Protein AF-0000000077102689 (afdb_homodimer)

Structure (mmCIF, N/CA/C/O backbone):
data_AF-0000000077102689-model_v1
#
loop_
_entity.id
_entity.type
_entity.pdbx_description
1 polymer 'Transcriptional repressor NrdR'
#
loop_
_atom_site.group_PDB
_atom_site.id
_atom_site.type_symbol
_atom_site.label_atom_id
_atom_site.label_alt_id
_atom_site.label_comp_id
_atom_site.label_asym_id
_atom_site.label_entity_id
_atom_site.label_seq_id
_atom_site.pdbx_PDB_ins_code
_atom_site.Cartn_x
_atom_site.Cartn_y
_atom_site.Cartn_z
_atom_site.occupancy
_atom_site.B_iso_or_equiv
_atom_site.auth_seq_id
_atom_site.auth_comp_id
_atom_site.auth_asym_id
_atom_site.auth_atom_id
_atom_site.pdbx_PDB_model_num
ATOM 1 N N . MET A 1 1 ? 10.945 -19.844 -0.112 1 67.25 1 MET A N 1
ATOM 2 C CA . MET A 1 1 ? 10.008 -20.734 0.565 1 67.25 1 MET A CA 1
ATOM 3 C C . MET A 1 1 ? 8.703 -20.016 0.878 1 67.25 1 MET A C 1
ATOM 5 O O . MET A 1 1 ? 8.703 -18.797 1.112 1 67.25 1 MET A O 1
ATOM 9 N N . PHE A 1 2 ? 7.664 -20.766 0.638 1 84.69 2 PHE A N 1
ATOM 10 C CA . PHE A 1 2 ? 6.316 -20.266 0.903 1 84.69 2 PHE A CA 1
ATOM 11 C C . PHE A 1 2 ? 6.129 -19.984 2.389 1 84.69 2 PHE A C 1
ATOM 13 O O . PHE A 1 2 ? 6.41 -20.844 3.232 1 84.69 2 PHE A O 1
ATOM 20 N N . ASP A 1 3 ? 5.914 -18.766 2.734 1 91.31 3 ASP A N 1
ATOM 21 C CA . ASP A 1 3 ? 5.617 -18.312 4.09 1 91.31 3 ASP A CA 1
ATOM 22 C C . ASP A 1 3 ? 4.18 -17.812 4.203 1 91.31 3 ASP A C 1
ATOM 24 O O . ASP A 1 3 ? 3.867 -16.688 3.791 1 91.31 3 ASP A O 1
ATOM 28 N N . ARG A 1 4 ? 3.414 -18.656 4.793 1 94 4 ARG A N 1
ATOM 29 C CA . ARG A 1 4 ? 1.979 -18.406 4.863 1 94 4 ARG A CA 1
ATOM 30 C C . ARG A 1 4 ? 1.694 -17.094 5.605 1 94 4 ARG A C 1
ATOM 32 O O . ARG A 1 4 ? 0.868 -16.297 5.168 1 94 4 ARG A O 1
ATOM 39 N N . ASN A 1 5 ? 2.311 -16.938 6.777 1 95.31 5 ASN A N 1
ATOM 40 C CA . ASN A 1 5 ? 2.068 -15.742 7.59 1 95.31 5 ASN A CA 1
ATOM 41 C C . ASN A 1 5 ? 2.525 -14.477 6.883 1 95.31 5 ASN A C 1
ATOM 43 O O . ASN A 1 5 ? 1.857 -13.445 6.957 1 95.31 5 ASN A O 1
ATOM 47 N N . LYS A 1 6 ? 3.637 -14.523 6.242 1 92.19 6 LYS A N 1
ATOM 48 C CA . LYS A 1 6 ? 4.121 -13.383 5.473 1 92.19 6 LYS A CA 1
ATOM 49 C C . LYS A 1 6 ? 3.123 -12.992 4.387 1 92.19 6 LYS A C 1
ATOM 51 O O . LYS A 1 6 ? 2.826 -11.805 4.207 1 92.19 6 LYS A O 1
ATOM 56 N N . LEU A 1 7 ? 2.658 -14.055 3.73 1 94.56 7 LEU A N 1
ATOM 57 C CA . LEU A 1 7 ? 1.686 -13.82 2.67 1 94.56 7 LEU A CA 1
ATOM 58 C C . LEU A 1 7 ? 0.403 -13.219 3.234 1 94.56 7 LEU A C 1
ATOM 60 O O . LEU A 1 7 ? -0.121 -12.242 2.693 1 94.56 7 LEU A O 1
ATOM 64 N N . ARG A 1 8 ? -0.065 -13.758 4.277 1 97 8 ARG A N 1
ATOM 65 C CA . ARG A 1 8 ? -1.289 -13.273 4.91 1 97 8 ARG A CA 1
ATOM 66 C C . ARG A 1 8 ? -1.138 -11.828 5.367 1 97 8 ARG A C 1
ATOM 68 O O . ARG A 1 8 ? -2.031 -11.008 5.148 1 97 8 ARG A O 1
ATOM 75 N N . ASN A 1 9 ? -0.05 -11.531 6.004 1 95.25 9 ASN A N 1
ATOM 76 C CA . ASN A 1 9 ? 0.187 -10.172 6.48 1 95.25 9 ASN A CA 1
ATOM 77 C C . ASN A 1 9 ? 0.217 -9.172 5.324 1 95.25 9 ASN A C 1
ATOM 79 O O . ASN A 1 9 ? -0.307 -8.062 5.445 1 95.25 9 ASN A O 1
ATOM 83 N N . GLY A 1 10 ? 0.865 -9.586 4.219 1 95.38 10 GLY A N 1
ATOM 84 C CA . GLY A 1 10 ? 0.866 -8.742 3.033 1 95.38 10 GLY A CA 1
ATOM 85 C C . GLY A 1 10 ? -0.525 -8.469 2.492 1 95.38 10 GLY A C 1
ATOM 86 O O . GLY A 1 10 ? -0.837 -7.34 2.105 1 95.38 10 GLY A O 1
ATOM 87 N N . LEU A 1 11 ? -1.312 -9.492 2.564 1 97.56 11 LEU A N 1
ATOM 88 C CA . LEU A 1 11 ? -2.689 -9.383 2.1 1 97.56 11 LEU A CA 1
ATOM 89 C C . LEU A 1 11 ? -3.5 -8.469 3.018 1 97.56 11 LEU A C 1
ATOM 91 O O . LEU A 1 11 ? -4.25 -7.613 2.545 1 97.56 11 LEU A O 1
ATOM 95 N N . VAL A 1 12 ? -3.34 -8.672 4.266 1 96.31 12 VAL A N 1
ATOM 96 C CA . VAL A 1 12 ? -4.066 -7.859 5.238 1 96.31 12 VAL A CA 1
ATOM 97 C C . VAL A 1 12 ? -3.719 -6.387 5.047 1 96.31 12 VAL A C 1
ATOM 99 O O . VAL A 1 12 ? -4.605 -5.531 5.031 1 96.31 12 VAL A O 1
ATOM 102 N N . ARG A 1 13 ? -2.49 -6.074 4.82 1 95 13 ARG A N 1
ATOM 103 C CA . ARG A 1 13 ? -2.059 -4.695 4.613 1 95 13 ARG A CA 1
ATOM 104 C C . ARG A 1 13 ? -2.652 -4.125 3.33 1 95 13 ARG A C 1
ATOM 106 O O . ARG A 1 13 ? -3.123 -2.984 3.311 1 95 13 ARG A O 1
ATOM 113 N N . ALA A 1 14 ? -2.611 -4.867 2.322 1 96 14 ALA A N 1
ATOM 114 C CA . ALA A 1 14 ? -3.107 -4.414 1.024 1 96 14 ALA A CA 1
ATOM 115 C C . ALA A 1 14 ? -4.613 -4.184 1.064 1 96 14 ALA A C 1
ATOM 117 O O . ALA A 1 14 ? -5.148 -3.398 0.278 1 96 14 ALA A O 1
ATOM 118 N N . CYS A 1 15 ? -5.293 -4.832 2.018 1 96.38 15 CYS A N 1
ATOM 119 C CA . CYS A 1 15 ? -6.75 -4.789 2.039 1 96.38 15 CYS A CA 1
ATOM 120 C C . CYS A 1 15 ? -7.254 -3.867 3.145 1 96.38 15 CYS A C 1
ATOM 122 O O . CYS A 1 15 ? -8.453 -3.816 3.42 1 96.38 15 CYS A O 1
ATOM 124 N N . GLU A 1 16 ? -6.32 -3.186 3.785 1 93.69 16 GLU A N 1
ATOM 125 C CA . GLU A 1 16 ? -6.695 -2.26 4.852 1 93.69 16 GLU A CA 1
ATOM 126 C C . GLU A 1 16 ? -7.734 -1.253 4.367 1 93.69 16 GLU A C 1
ATOM 128 O O . GLU A 1 16 ? -7.559 -0.625 3.32 1 93.69 16 GLU A O 1
ATOM 133 N N . LYS A 1 17 ? -8.867 -1.137 5.156 1 91.31 17 LYS A N 1
ATOM 134 C CA . LYS A 1 17 ? -9.953 -0.192 4.918 1 91.31 17 LYS A CA 1
ATOM 135 C C . LYS A 1 17 ? -10.672 -0.497 3.607 1 91.31 17 LYS A C 1
ATOM 137 O O . LYS A 1 17 ? -11.227 0.403 2.971 1 91.31 17 LYS A O 1
ATOM 142 N N . ARG A 1 18 ? -10.516 -1.748 3.111 1 95.06 18 ARG A N 1
ATOM 143 C CA . ARG A 1 18 ? -11.266 -2.229 1.954 1 95.06 18 ARG A CA 1
ATOM 144 C C . ARG A 1 18 ? -12.375 -3.189 2.381 1 95.06 18 ARG A C 1
ATOM 146 O O . ARG A 1 18 ? -12.391 -3.652 3.521 1 95.06 18 ARG A O 1
ATOM 153 N N . ASN A 1 19 ? -13.32 -3.344 1.452 1 93.69 19 ASN A N 1
ATOM 154 C CA . ASN A 1 19 ? -14.414 -4.266 1.729 1 93.69 19 ASN A CA 1
ATOM 155 C C . ASN A 1 19 ? -14.039 -5.703 1.39 1 93.69 19 ASN A C 1
ATOM 157 O O . ASN A 1 19 ? -14.664 -6.328 0.53 1 93.69 19 ASN A O 1
ATOM 161 N N . ILE A 1 20 ? -13.055 -6.199 2.012 1 96.69 20 ILE A N 1
ATOM 162 C CA . ILE A 1 20 ? -12.586 -7.574 1.872 1 96.69 20 ILE A CA 1
ATOM 163 C C . ILE A 1 20 ? -12.555 -8.25 3.242 1 96.69 20 ILE A C 1
ATOM 165 O O . ILE A 1 20 ? -11.898 -7.758 4.164 1 96.69 20 ILE A O 1
ATOM 169 N N . SER A 1 21 ? -13.242 -9.328 3.422 1 97.06 21 SER A N 1
ATOM 170 C CA . SER A 1 21 ? -13.375 -9.992 4.715 1 97.06 21 SER A CA 1
ATOM 171 C C . SER A 1 21 ? -12.141 -10.836 5.023 1 97.06 21 SER A C 1
ATOM 173 O O . SER A 1 21 ? -11.383 -11.195 4.121 1 97.06 21 SER A O 1
ATOM 175 N N . SER A 1 22 ? -12 -11.141 6.285 1 97.31 22 SER A N 1
ATOM 176 C CA . SER A 1 22 ? -10.93 -12.039 6.691 1 97.31 22 SER A CA 1
ATOM 177 C C . SER A 1 22 ? -11.07 -13.398 6.012 1 97.31 22 SER A C 1
ATOM 179 O O . SER A 1 22 ? -10.07 -14.031 5.664 1 97.31 22 SER A O 1
ATOM 181 N N . ARG A 1 23 ? -12.289 -13.766 5.863 1 97.88 23 ARG A N 1
ATOM 182 C CA . ARG A 1 23 ? -12.539 -15.039 5.199 1 97.88 23 ARG A CA 1
ATOM 183 C C . ARG A 1 23 ? -12.031 -15.023 3.764 1 97.88 23 ARG A C 1
ATOM 185 O O . ARG A 1 23 ? -11.398 -15.977 3.309 1 97.88 23 ARG A O 1
ATOM 192 N N . GLN A 1 24 ? -12.266 -13.977 3.041 1 98.12 24 GLN A N 1
ATOM 193 C CA . GLN A 1 24 ? -11.789 -13.844 1.669 1 98.12 24 GLN A CA 1
ATOM 194 C C . GLN A 1 24 ? -10.266 -13.859 1.614 1 98.12 24 GLN A C 1
ATOM 196 O O . GLN A 1 24 ? -9.68 -14.469 0.723 1 98.12 24 GLN A O 1
ATOM 201 N N . ILE A 1 25 ? -9.656 -13.211 2.59 1 98.44 25 ILE A N 1
ATOM 202 C CA . ILE A 1 25 ? -8.203 -13.195 2.672 1 98.44 25 ILE A CA 1
ATOM 203 C C . ILE A 1 25 ? -7.688 -14.617 2.875 1 98.44 25 ILE A C 1
ATOM 205 O O . ILE A 1 25 ? -6.762 -15.055 2.182 1 98.44 25 ILE A O 1
ATOM 209 N N . GLU A 1 26 ? -8.359 -15.305 3.773 1 98.25 26 GLU A N 1
ATOM 210 C CA . GLU A 1 26 ? -7.945 -16.672 4.055 1 98.25 26 GLU A CA 1
ATOM 211 C C . GLU A 1 26 ? -8.133 -17.562 2.828 1 98.25 26 GLU A C 1
ATOM 213 O O . GLU A 1 26 ? -7.324 -18.469 2.582 1 98.25 26 GLU A O 1
ATOM 218 N N . GLU A 1 27 ? -9.117 -17.344 2.152 1 98.06 27 GLU A N 1
ATOM 219 C CA . GLU A 1 27 ? -9.375 -18.109 0.936 1 98.06 27 GLU A CA 1
ATOM 220 C C . GLU A 1 27 ? -8.258 -17.906 -0.086 1 98.06 27 GLU A C 1
ATOM 222 O O . GLU A 1 27 ? -7.844 -18.859 -0.759 1 98.06 27 GLU A O 1
ATOM 227 N N . ILE A 1 28 ? -7.812 -16.688 -0.273 1 97.94 28 ILE A N 1
ATOM 228 C CA . ILE A 1 28 ? -6.707 -16.406 -1.181 1 97.94 28 ILE A CA 1
ATOM 229 C C . ILE A 1 28 ? -5.457 -17.156 -0.717 1 97.94 28 ILE A C 1
ATOM 231 O O . ILE A 1 28 ? -4.789 -17.812 -1.515 1 97.94 28 ILE A O 1
ATOM 235 N N . VAL A 1 29 ? -5.172 -17.078 0.575 1 97.56 29 VAL A N 1
ATOM 236 C CA . VAL A 1 29 ? -3.99 -17.719 1.145 1 97.56 29 VAL A CA 1
ATOM 237 C C . VAL A 1 29 ? -4.047 -19.234 0.896 1 97.56 29 VAL A C 1
ATOM 239 O O . VAL A 1 29 ? -3.061 -19.828 0.472 1 97.56 29 VAL A O 1
ATOM 242 N N . ASN A 1 30 ? -5.223 -19.797 1.122 1 96.94 30 ASN A N 1
ATOM 243 C CA . ASN A 1 30 ? -5.414 -21.234 0.912 1 96.94 30 ASN A CA 1
ATOM 244 C C . ASN A 1 30 ? -5.199 -21.609 -0.55 1 96.94 30 ASN A C 1
ATOM 246 O O . ASN A 1 30 ? -4.562 -22.625 -0.843 1 96.94 30 ASN A O 1
ATOM 250 N N . SER A 1 31 ? -5.75 -20.859 -1.386 1 95.56 31 SER A N 1
ATOM 251 C CA . SER A 1 31 ? -5.637 -21.125 -2.816 1 95.56 31 SER A CA 1
ATOM 252 C C . SER A 1 31 ? -4.18 -21.078 -3.27 1 95.56 31 SER A C 1
ATOM 254 O O . SER A 1 31 ? -3.725 -21.984 -3.988 1 95.56 31 SER A O 1
ATOM 256 N N . VAL A 1 32 ? -3.475 -20.078 -2.855 1 94.19 32 VAL A N 1
ATOM 257 C CA . VAL A 1 32 ? -2.072 -19.922 -3.232 1 94.19 32 VAL A CA 1
ATOM 258 C C . VAL A 1 32 ? -1.253 -21.078 -2.641 1 94.19 32 VAL A C 1
ATOM 260 O O . VAL A 1 32 ? -0.396 -21.641 -3.318 1 94.19 32 VAL A O 1
ATOM 263 N N . GLU A 1 33 ? -1.521 -21.359 -1.382 1 93.06 33 GLU A N 1
ATOM 264 C CA . GLU A 1 33 ? -0.821 -22.453 -0.727 1 93.06 33 GLU A CA 1
ATOM 265 C C . GLU A 1 33 ? -1.021 -23.766 -1.483 1 93.06 33 GLU A C 1
ATOM 267 O O . GLU A 1 33 ? -0.074 -24.531 -1.669 1 93.06 33 GLU A O 1
ATOM 272 N N . ARG A 1 34 ? -2.223 -24.062 -1.869 1 92 34 ARG A N 1
ATOM 273 C CA . ARG A 1 34 ? -2.527 -25.266 -2.631 1 92 34 ARG A CA 1
ATOM 274 C C . ARG A 1 34 ? -1.735 -25.312 -3.934 1 92 34 ARG A C 1
ATOM 276 O O . ARG A 1 34 ? -1.191 -26.344 -4.305 1 92 34 ARG A O 1
ATOM 283 N N . THR A 1 35 ? -1.701 -24.203 -4.621 1 89.5 35 THR A N 1
ATOM 284 C CA . THR A 1 35 ? -0.971 -24.109 -5.879 1 89.5 35 THR A CA 1
ATOM 285 C C . THR A 1 35 ? 0.515 -24.375 -5.668 1 89.5 35 THR A C 1
ATOM 287 O O . THR A 1 35 ? 1.128 -25.125 -6.426 1 89.5 35 THR A O 1
ATOM 290 N N . VAL A 1 36 ? 1.152 -23.844 -4.594 1 88.38 36 VAL A N 1
ATOM 291 C CA . VAL A 1 36 ? 2.572 -24 -4.285 1 88.38 36 VAL A CA 1
ATOM 292 C C . VAL A 1 36 ? 2.875 -25.438 -3.916 1 88.38 36 VAL A C 1
ATOM 294 O O . VAL A 1 36 ? 3.908 -25.984 -4.312 1 88.38 36 VAL A O 1
ATOM 297 N N . ARG A 1 37 ? 2.014 -26.031 -3.172 1 87.38 37 ARG A N 1
ATOM 298 C CA . ARG A 1 37 ? 2.209 -27.406 -2.725 1 87.38 37 ARG A CA 1
ATOM 299 C C . ARG A 1 37 ? 2.117 -28.375 -3.895 1 87.38 37 ARG A C 1
ATOM 301 O O . ARG A 1 37 ? 2.82 -29.391 -3.926 1 87.38 37 ARG A O 1
ATOM 308 N N . ASN A 1 38 ? 1.227 -28.062 -4.742 1 85.81 38 ASN A N 1
ATOM 309 C CA . ASN A 1 38 ? 1.062 -28.922 -5.906 1 85.81 38 ASN A CA 1
ATOM 310 C C . ASN A 1 38 ? 2.279 -28.875 -6.824 1 85.81 38 ASN A C 1
ATOM 312 O O . ASN A 1 38 ? 2.551 -29.812 -7.562 1 85.81 38 ASN A O 1
ATOM 316 N N . GLU A 1 39 ? 2.934 -27.719 -6.684 1 76.12 39 GLU A N 1
ATOM 317 C CA . GLU A 1 39 ? 4.164 -27.594 -7.457 1 76.12 39 GLU A CA 1
ATOM 318 C C . GLU A 1 39 ? 5.328 -28.297 -6.766 1 76.12 39 GLU A C 1
ATOM 320 O O . GLU A 1 39 ? 6.457 -28.266 -7.258 1 76.12 39 GLU A O 1
ATOM 325 N N . LEU A 1 40 ? 5.184 -29.172 -5.652 1 63.34 40 LEU A N 1
ATOM 326 C CA . LEU A 1 40 ? 6.035 -29.922 -4.727 1 63.34 40 LEU A CA 1
ATOM 327 C C . LEU A 1 40 ? 7.43 -30.109 -5.312 1 63.34 40 LEU A C 1
ATOM 329 O O . LEU A 1 40 ? 8.414 -30.125 -4.574 1 63.34 40 LEU A O 1
ATOM 333 N N . LYS A 1 41 ? 7.57 -30.375 -6.5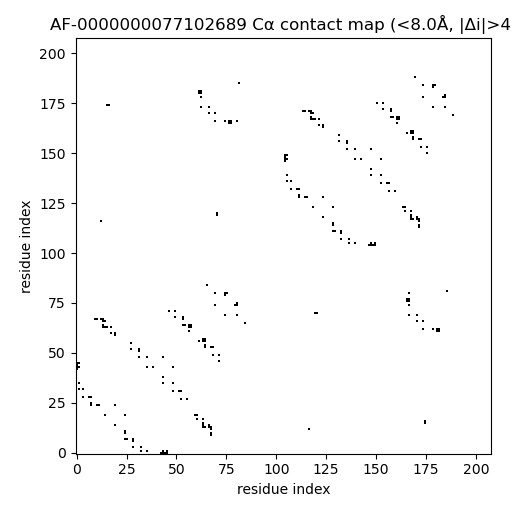98 1 65.44 41 LYS A N 1
ATOM 334 C CA . LYS A 1 41 ? 8.891 -30.844 -7.02 1 65.44 41 LYS A CA 1
ATOM 335 C C . LYS A 1 41 ? 9.852 -29.672 -7.211 1 65.44 41 LYS A C 1
ATOM 337 O O . LYS A 1 41 ? 11.062 -29.859 -7.281 1 65.44 41 LYS A O 1
ATOM 342 N N . GLN A 1 42 ? 9.367 -28.469 -7.121 1 71.06 42 GLN A N 1
ATOM 343 C CA . GLN A 1 42 ? 10.297 -27.359 -7.34 1 71.06 42 GLN A CA 1
ATOM 344 C C . GLN A 1 42 ? 9.922 -26.141 -6.504 1 71.06 42 GLN A C 1
ATOM 346 O O . GLN A 1 42 ? 8.75 -25.969 -6.152 1 71.06 42 GLN A O 1
ATOM 351 N N . GLU A 1 43 ? 10.906 -25.484 -5.895 1 82.62 43 GLU A N 1
ATOM 352 C CA . GLU A 1 43 ? 10.727 -24.234 -5.164 1 82.62 43 GLU A CA 1
ATOM 353 C C . GLU A 1 43 ? 10.016 -23.188 -6.023 1 82.62 43 GLU A C 1
ATOM 355 O O . GLU A 1 43 ? 10.398 -22.969 -7.176 1 82.62 43 GLU A O 1
ATOM 360 N N . VAL A 1 44 ? 8.875 -22.875 -5.609 1 86.81 44 VAL A N 1
ATOM 361 C CA . VAL A 1 44 ? 8.141 -21.828 -6.305 1 86.81 44 VAL A CA 1
ATOM 362 C C . VAL A 1 44 ? 8.75 -20.469 -5.973 1 86.81 44 VAL A C 1
ATOM 364 O O . VAL A 1 44 ? 8.852 -20.094 -4.801 1 86.81 44 VAL A O 1
ATOM 367 N N . PRO A 1 45 ? 9.211 -19.75 -7.027 1 87.31 45 PRO A N 1
ATOM 368 C CA . PRO A 1 45 ? 9.789 -18.422 -6.789 1 87.31 45 PRO A CA 1
ATOM 369 C C . PRO A 1 45 ? 8.789 -17.453 -6.156 1 87.31 45 PRO A C 1
ATOM 371 O O . PRO A 1 45 ? 7.59 -17.547 -6.406 1 87.31 45 PRO A O 1
ATOM 374 N N . THR A 1 46 ? 9.289 -16.5 -5.352 1 87.19 46 THR A N 1
ATOM 375 C CA . THR A 1 46 ? 8.477 -15.477 -4.684 1 87.19 46 THR A CA 1
ATOM 376 C C . THR A 1 46 ? 7.684 -1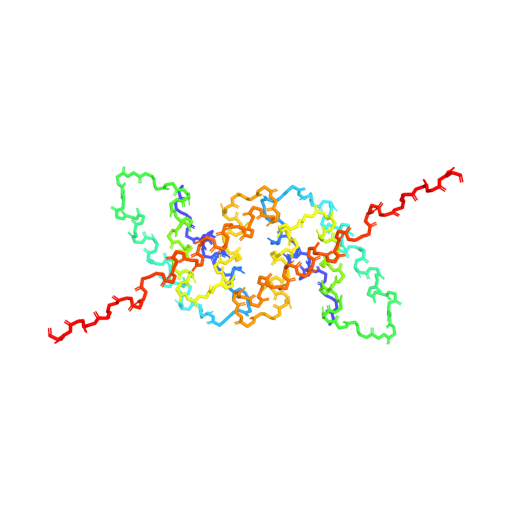4.664 -5.703 1 87.19 46 THR A C 1
ATOM 378 O O . THR A 1 46 ? 6.539 -14.289 -5.449 1 87.19 46 THR A O 1
ATOM 381 N N . GLU A 1 47 ? 8.32 -14.422 -6.836 1 87.62 47 GLU A N 1
ATOM 382 C CA . GLU A 1 47 ? 7.668 -13.648 -7.891 1 87.62 47 GLU A CA 1
ATOM 383 C C . GLU A 1 47 ? 6.391 -14.328 -8.367 1 87.62 47 GLU A C 1
ATOM 385 O O . GLU A 1 47 ? 5.395 -13.664 -8.656 1 87.62 47 GLU A O 1
ATOM 390 N N . VAL A 1 48 ? 6.461 -15.625 -8.484 1 87.94 48 VAL A N 1
ATOM 391 C CA . VAL A 1 48 ? 5.301 -16.375 -8.938 1 87.94 48 VAL A CA 1
ATOM 392 C C . VAL A 1 48 ? 4.191 -16.297 -7.891 1 87.94 48 VAL A C 1
ATOM 394 O O . VAL A 1 48 ? 3.021 -16.094 -8.234 1 87.94 48 VAL A O 1
ATOM 397 N N . ILE A 1 49 ? 4.57 -16.422 -6.625 1 91.31 49 ILE A N 1
ATOM 398 C CA . ILE A 1 49 ? 3.613 -16.328 -5.527 1 91.31 49 ILE A CA 1
ATOM 399 C C . ILE A 1 49 ? 2.945 -14.953 -5.551 1 91.31 49 ILE A C 1
ATOM 401 O O . ILE A 1 49 ? 1.72 -14.852 -5.453 1 91.31 49 ILE A O 1
ATOM 405 N N . GLY A 1 50 ? 3.789 -13.898 -5.668 1 92.31 50 GLY A N 1
ATOM 406 C CA . GLY A 1 50 ? 3.256 -12.547 -5.789 1 92.31 50 GLY A CA 1
ATOM 407 C C . GLY A 1 50 ? 2.248 -12.406 -6.914 1 92.31 50 GLY A C 1
ATOM 408 O O . GLY A 1 50 ? 1.198 -11.781 -6.738 1 92.31 50 GLY A O 1
ATOM 409 N N . ASN A 1 51 ? 2.559 -12.992 -8.039 1 91.44 51 ASN A N 1
ATOM 410 C CA . ASN A 1 51 ? 1.682 -12.898 -9.203 1 91.44 51 ASN A CA 1
ATOM 411 C C . ASN A 1 51 ? 0.339 -13.578 -8.945 1 91.44 51 ASN A C 1
ATOM 413 O O . ASN A 1 51 ? -0.706 -13.078 -9.367 1 91.44 51 ASN A O 1
ATOM 417 N N . LEU A 1 52 ? 0.406 -14.711 -8.312 1 92.81 52 LEU A N 1
ATOM 418 C CA . LEU A 1 52 ? -0.823 -15.43 -7.992 1 92.81 52 LEU A CA 1
ATOM 419 C C . LEU A 1 52 ? -1.73 -14.578 -7.109 1 92.81 52 LEU A C 1
ATOM 421 O O . LEU A 1 52 ? -2.938 -14.492 -7.348 1 92.81 52 LEU A O 1
ATOM 425 N N . ILE A 1 53 ? -1.124 -13.961 -6.137 1 95.31 53 ILE A N 1
ATOM 426 C CA . ILE A 1 53 ? -1.87 -13.117 -5.203 1 95.31 53 ILE A CA 1
ATOM 427 C C . ILE A 1 53 ? -2.467 -11.922 -5.945 1 95.31 53 ILE A C 1
ATOM 429 O O . ILE A 1 53 ? -3.633 -11.578 -5.742 1 95.31 53 ILE A O 1
ATOM 433 N N . MET A 1 54 ? -1.627 -11.344 -6.734 1 93.69 54 MET A N 1
ATOM 434 C CA . MET A 1 54 ? -2.082 -10.18 -7.484 1 93.69 54 MET A CA 1
ATOM 435 C C . MET A 1 54 ? -3.277 -10.523 -8.367 1 93.69 54 MET A C 1
ATOM 437 O O . MET A 1 54 ? -4.227 -9.742 -8.469 1 93.69 54 MET A O 1
ATOM 441 N N . GLU A 1 55 ? -3.289 -11.633 -8.945 1 92.19 55 GLU A N 1
ATOM 442 C CA . GLU A 1 55 ? -4.402 -12.078 -9.781 1 92.19 55 GLU A CA 1
ATOM 443 C C . GLU A 1 55 ? -5.684 -12.219 -8.961 1 92.19 55 GLU A C 1
ATOM 445 O O . GLU A 1 55 ? -6.762 -11.836 -9.422 1 92.19 55 GLU A O 1
ATOM 450 N N . GLU A 1 56 ? -5.531 -12.789 -7.82 1 95.19 56 GLU A N 1
ATOM 451 C CA . GLU A 1 56 ? -6.688 -12.945 -6.941 1 95.19 56 GLU A CA 1
ATOM 452 C C . GLU A 1 56 ? -7.219 -11.586 -6.492 1 95.19 56 GLU A C 1
ATOM 454 O O . GLU A 1 56 ? -8.43 -11.359 -6.484 1 95.19 56 GLU A O 1
ATOM 459 N N . LEU A 1 57 ? -6.352 -10.664 -6.145 1 95.5 57 LEU A N 1
ATOM 460 C CA . LEU A 1 57 ? -6.746 -9.344 -5.668 1 95.5 57 LEU A CA 1
ATOM 461 C C . LEU A 1 57 ? -7.379 -8.531 -6.793 1 95.5 57 LEU A C 1
ATOM 463 O O . LEU A 1 57 ? -8.289 -7.73 -6.551 1 95.5 57 LEU A O 1
ATOM 467 N N . ARG A 1 58 ? -6.828 -8.695 -7.961 1 91.75 58 ARG A N 1
ATOM 468 C CA . ARG A 1 58 ? -7.359 -7.965 -9.109 1 91.75 58 ARG A CA 1
ATOM 469 C C . ARG A 1 58 ? -8.859 -8.203 -9.258 1 91.75 58 ARG A C 1
ATOM 471 O O . ARG A 1 58 ? -9.609 -7.273 -9.578 1 91.75 58 ARG A O 1
ATOM 478 N N . LYS A 1 59 ? -9.289 -9.414 -9.023 1 91.5 59 LYS A N 1
ATOM 479 C CA . LYS A 1 59 ? -10.688 -9.805 -9.141 1 91.5 59 LYS A CA 1
ATOM 480 C C . LYS A 1 59 ? -11.516 -9.258 -7.977 1 91.5 59 LYS A C 1
ATOM 482 O O . LYS A 1 59 ? -12.703 -8.984 -8.133 1 91.5 59 LYS A O 1
ATOM 487 N N . LEU A 1 60 ? -10.906 -9.062 -6.887 1 94.12 60 LEU A N 1
ATOM 488 C CA . LEU A 1 60 ? -11.633 -8.727 -5.668 1 94.12 60 LEU A CA 1
ATOM 489 C C . LEU A 1 60 ? -11.688 -7.219 -5.469 1 94.12 60 LEU A C 1
ATOM 491 O O . LEU A 1 60 ? -12.727 -6.672 -5.09 1 94.12 60 LEU A O 1
ATOM 495 N N . ASP A 1 61 ? -10.57 -6.59 -5.676 1 94.38 61 ASP A N 1
ATOM 496 C CA . ASP A 1 61 ? -10.453 -5.168 -5.359 1 94.38 61 ASP A CA 1
ATOM 497 C C . ASP A 1 61 ? -9.242 -4.555 -6.059 1 94.38 61 ASP A C 1
ATOM 499 O O . ASP A 1 61 ? -8.094 -4.879 -5.723 1 94.38 61 ASP A O 1
ATOM 503 N N . GLN A 1 62 ? -9.484 -3.584 -6.875 1 91.81 62 GLN A N 1
ATOM 504 C CA . GLN A 1 62 ? -8.422 -3.014 -7.695 1 91.81 62 GLN A CA 1
ATOM 505 C C . GLN A 1 62 ? -7.465 -2.176 -6.852 1 91.81 62 GLN A C 1
ATOM 507 O O . GLN A 1 62 ? -6.266 -2.121 -7.129 1 91.81 62 GLN A O 1
ATOM 512 N N . VAL A 1 63 ? -7.953 -1.516 -5.848 1 93 63 VAL A N 1
ATOM 513 C CA . VAL A 1 63 ? -7.094 -0.702 -4.992 1 93 63 VAL A CA 1
ATOM 514 C C . VAL A 1 63 ? -6.184 -1.605 -4.164 1 93 63 VAL A C 1
ATOM 516 O O . VAL A 1 63 ? -4.98 -1.354 -4.059 1 93 63 VAL A O 1
ATOM 519 N N . ALA A 1 64 ? -6.785 -2.676 -3.635 1 95.44 64 ALA A N 1
ATOM 520 C CA . ALA A 1 64 ? -5.969 -3.645 -2.906 1 95.44 64 ALA A CA 1
ATOM 521 C C . ALA A 1 64 ? -4.902 -4.258 -3.812 1 95.44 64 ALA A C 1
ATOM 523 O O . ALA A 1 64 ? -3.775 -4.5 -3.379 1 95.44 64 ALA A O 1
ATOM 524 N N . TYR A 1 65 ? -5.289 -4.527 -5.059 1 94.44 65 TYR A N 1
ATOM 525 C CA . TYR A 1 65 ? -4.332 -5.016 -6.047 1 94.44 65 TYR A CA 1
ATOM 526 C C . TYR A 1 65 ? -3.158 -4.055 -6.188 1 94.44 65 TYR A C 1
ATOM 528 O O . TYR A 1 65 ? -1.998 -4.473 -6.152 1 94.44 65 TYR A O 1
ATOM 536 N N . VAL A 1 66 ? -3.418 -2.801 -6.336 1 93.19 66 VAL A N 1
ATOM 537 C CA . VAL A 1 66 ? -2.385 -1.792 -6.539 1 93.19 66 VAL A CA 1
ATOM 538 C C . VAL A 1 66 ? -1.467 -1.739 -5.32 1 93.19 66 VAL A C 1
ATOM 540 O O . VAL A 1 66 ? -0.243 -1.678 -5.457 1 93.19 66 VAL A O 1
ATOM 543 N N . ARG A 1 67 ? -2.053 -1.751 -4.078 1 93.38 67 ARG A N 1
ATOM 544 C CA . ARG A 1 67 ? -1.274 -1.676 -2.848 1 93.38 67 ARG A CA 1
ATOM 545 C C . ARG A 1 67 ? -0.324 -2.861 -2.727 1 93.38 67 ARG A C 1
ATOM 547 O O . ARG A 1 67 ? 0.824 -2.703 -2.305 1 93.38 67 ARG A O 1
ATOM 554 N N . PHE A 1 68 ? -0.842 -4.047 -3.121 1 95.62 68 PHE A N 1
ATOM 555 C CA . PHE A 1 68 ? 0.002 -5.234 -3.08 1 95.62 68 PHE A CA 1
ATOM 556 C C . PHE A 1 68 ? 1.081 -5.172 -4.152 1 95.62 68 PHE A C 1
ATOM 558 O O . PHE A 1 68 ? 2.258 -5.41 -3.875 1 95.62 68 PHE A O 1
ATOM 565 N N . ALA A 1 69 ? 0.763 -4.809 -5.312 1 93.25 69 ALA A N 1
ATOM 566 C CA . ALA A 1 69 ? 1.674 -4.766 -6.453 1 93.25 69 ALA A CA 1
ATOM 567 C C . ALA A 1 69 ? 2.801 -3.764 -6.215 1 93.25 69 ALA A C 1
ATOM 569 O O . ALA A 1 69 ? 3.945 -4.004 -6.609 1 93.25 69 ALA A O 1
ATOM 570 N N . SER A 1 70 ? 2.438 -2.686 -5.559 1 92.19 70 SER A N 1
ATOM 571 C CA . SER A 1 70 ? 3.404 -1.61 -5.363 1 92.19 70 SER A CA 1
ATOM 572 C C . SER A 1 70 ? 4.52 -2.035 -4.418 1 92.19 70 SER A C 1
ATOM 574 O O . SER A 1 70 ? 5.57 -1.395 -4.359 1 92.19 70 SER A O 1
ATOM 576 N N . VAL A 1 71 ? 4.301 -3.117 -3.631 1 91.25 71 VAL A N 1
ATOM 577 C CA . VAL A 1 71 ? 5.312 -3.656 -2.73 1 91.25 71 VAL A CA 1
ATOM 578 C C . VAL A 1 71 ? 6.113 -4.746 -3.441 1 91.25 71 VAL A C 1
ATOM 580 O O . VAL A 1 71 ? 7.328 -4.855 -3.252 1 91.25 71 VAL A O 1
ATOM 583 N N . TYR A 1 72 ? 5.422 -5.52 -4.297 1 86.81 72 TYR A N 1
ATOM 584 C CA . TYR A 1 72 ? 6.035 -6.727 -4.848 1 86.81 72 TYR A CA 1
ATOM 585 C C . TYR A 1 72 ? 6.711 -6.434 -6.18 1 86.81 72 TYR A C 1
ATOM 587 O O . TYR A 1 72 ? 7.676 -7.105 -6.555 1 86.81 72 TYR A O 1
ATOM 595 N N . ARG A 1 73 ? 6.207 -5.5 -6.824 1 86.81 73 ARG A N 1
ATOM 596 C CA . ARG A 1 73 ? 6.812 -5.117 -8.094 1 86.81 73 ARG A CA 1
ATOM 597 C C . ARG A 1 73 ? 7.824 -3.99 -7.906 1 86.81 73 ARG A C 1
ATOM 599 O O . ARG A 1 73 ? 7.633 -3.115 -7.059 1 86.81 73 ARG A O 1
ATOM 606 N N . GLU A 1 74 ? 8.828 -4.121 -8.57 1 82.81 74 GLU A N 1
ATOM 607 C CA . GLU A 1 74 ? 9.836 -3.064 -8.516 1 82.81 74 GLU A CA 1
ATOM 608 C C . GLU A 1 74 ? 9.555 -1.977 -9.547 1 82.81 74 GLU A C 1
ATOM 610 O O . GLU A 1 74 ? 9.477 -2.258 -10.75 1 82.81 74 GLU A O 1
ATOM 615 N N . PHE A 1 75 ? 9.195 -0.819 -8.984 1 83.62 75 PHE A N 1
ATOM 616 C CA . PHE A 1 75 ? 9.023 0.329 -9.867 1 83.62 75 PHE A CA 1
ATOM 617 C C . PHE A 1 75 ? 10.133 1.349 -9.656 1 83.62 75 PHE A C 1
ATOM 619 O O . PHE A 1 75 ? 10.539 1.607 -8.523 1 83.62 75 PHE A O 1
ATOM 626 N N . LYS A 1 76 ? 10.672 1.817 -10.781 1 80.5 76 LYS A N 1
ATOM 627 C CA . LYS A 1 76 ? 11.742 2.807 -10.719 1 80.5 76 LYS A CA 1
ATOM 628 C C . LYS A 1 76 ? 11.219 4.164 -10.266 1 80.5 76 LYS A C 1
ATOM 630 O O . LYS A 1 76 ? 11.867 4.859 -9.484 1 80.5 76 LYS A O 1
ATOM 635 N N . ASP A 1 77 ? 10.109 4.586 -10.883 1 84.12 77 ASP A N 1
ATOM 636 C CA . ASP A 1 77 ? 9.484 5.867 -10.57 1 84.12 77 ASP A CA 1
ATOM 637 C C . ASP A 1 77 ? 7.969 5.793 -10.742 1 84.12 77 ASP A C 1
ATOM 639 O O . ASP A 1 77 ? 7.434 4.758 -11.133 1 84.12 77 ASP A O 1
ATOM 643 N N . LEU A 1 78 ? 7.344 6.836 -10.312 1 86.81 78 LEU A N 1
ATOM 644 C CA . LEU A 1 78 ? 5.887 6.895 -10.344 1 86.81 78 LEU A CA 1
ATOM 645 C C . LEU A 1 78 ? 5.367 6.688 -11.758 1 86.81 78 LEU A C 1
ATOM 647 O O . LEU A 1 78 ? 4.324 6.059 -11.953 1 86.81 78 LEU A O 1
ATOM 651 N N . SER A 1 79 ? 6.074 7.242 -12.703 1 86.62 79 SER A N 1
ATOM 652 C CA . SER A 1 79 ? 5.633 7.121 -14.094 1 86.62 79 SER A CA 1
ATOM 653 C C . SER A 1 79 ? 5.617 5.664 -14.539 1 86.62 79 SER A C 1
ATOM 655 O O . SER A 1 79 ? 4.684 5.227 -15.211 1 86.62 79 SER A O 1
ATOM 657 N N . SER A 1 80 ? 6.664 5.016 -14.234 1 88.62 80 SER A N 1
ATOM 658 C CA . SER A 1 80 ? 6.723 3.596 -14.57 1 88.62 80 SER A CA 1
ATOM 659 C C . SER A 1 80 ? 5.637 2.811 -13.844 1 88.62 80 SER A C 1
ATOM 661 O O . SER A 1 80 ? 5.07 1.867 -14.398 1 88.62 80 SER A O 1
ATOM 663 N N . PHE A 1 81 ? 5.352 3.225 -12.664 1 89 81 PHE A N 1
ATOM 664 C CA . PHE A 1 81 ? 4.285 2.611 -11.883 1 89 81 PHE A CA 1
ATOM 665 C C . PHE A 1 81 ? 2.934 2.814 -12.562 1 89 81 PHE A C 1
ATOM 667 O O . PHE A 1 81 ? 2.174 1.86 -12.742 1 89 81 PHE A O 1
ATOM 674 N N . MET A 1 82 ? 2.707 3.98 -12.93 1 87.69 82 MET A N 1
ATOM 675 C CA . MET A 1 82 ? 1.429 4.316 -13.555 1 87.69 82 MET A CA 1
ATOM 676 C C . MET A 1 82 ? 1.265 3.588 -14.883 1 87.69 82 MET A C 1
ATOM 678 O O . MET A 1 82 ? 0.174 3.113 -15.203 1 87.69 82 MET A O 1
ATOM 682 N N . SER A 1 83 ? 2.258 3.553 -15.609 1 88.44 83 SER A N 1
ATOM 683 C CA . SER A 1 83 ? 2.225 2.859 -16.891 1 88.44 83 SER A CA 1
ATOM 684 C C . SER A 1 83 ? 1.913 1.378 -16.719 1 88.44 83 SER A C 1
ATOM 686 O O . SER A 1 83 ? 1.128 0.806 -17.469 1 88.44 83 SER A O 1
ATOM 688 N N . GLU A 1 84 ? 2.516 0.844 -15.711 1 84.12 84 GLU A N 1
ATOM 689 C CA . GLU A 1 84 ? 2.271 -0.564 -15.414 1 84.12 84 GLU A CA 1
ATOM 690 C C . GLU A 1 84 ? 0.817 -0.8 -15.016 1 84.12 84 GLU A C 1
ATOM 692 O O . GLU A 1 84 ? 0.205 -1.784 -15.438 1 84.12 84 GLU A O 1
ATOM 697 N N . LEU A 1 85 ? 0.348 0.07 -14.258 1 84.5 85 LEU A N 1
ATOM 698 C CA . LEU A 1 85 ? -1.043 -0.055 -13.836 1 84.5 85 LEU A CA 1
ATOM 699 C C . LEU A 1 85 ? -1.984 0.075 -15.031 1 84.5 85 LEU A C 1
ATOM 701 O O . LEU A 1 85 ? -2.988 -0.636 -15.117 1 84.5 85 LEU A O 1
ATOM 705 N N . GLU A 1 86 ? -1.668 1.009 -15.859 1 85.19 86 GLU A N 1
ATOM 706 C CA . GLU A 1 86 ? -2.48 1.2 -17.047 1 85.19 86 GLU A CA 1
ATOM 707 C C . GLU A 1 86 ? -2.502 -0.06 -17.922 1 85.19 86 GLU A C 1
ATOM 709 O O . GLU A 1 86 ? -3.555 -0.452 -18.422 1 85.19 86 GLU A O 1
ATOM 714 N N . THR A 1 87 ? -1.399 -0.61 -18.109 1 82.88 87 THR A N 1
ATOM 715 C CA . THR A 1 87 ? -1.27 -1.827 -18.906 1 82.88 87 THR A CA 1
ATOM 716 C C . THR A 1 87 ? -2.062 -2.969 -18.281 1 82.88 87 THR A C 1
ATOM 718 O O . THR A 1 87 ? -2.746 -3.719 -18.969 1 82.88 87 THR A O 1
ATOM 721 N N . LEU A 1 88 ? -2.004 -3.066 -17.047 1 74.62 88 LEU A N 1
ATOM 722 C CA . LEU A 1 88 ? -2.689 -4.117 -16.297 1 74.62 88 LEU A CA 1
ATOM 723 C C . LEU A 1 88 ? -4.203 -3.973 -16.422 1 74.62 88 LEU A C 1
ATOM 725 O O . LEU A 1 88 ? -4.918 -4.969 -16.562 1 74.62 88 LEU A O 1
ATOM 729 N N . MET A 1 89 ? -4.633 -2.74 -16.281 1 73.75 89 MET A N 1
ATOM 730 C CA . MET A 1 89 ? -6.062 -2.465 -16.391 1 73.75 89 MET A CA 1
ATOM 731 C C . MET A 1 89 ? -6.57 -2.773 -17.781 1 73.75 89 MET A C 1
ATOM 733 O O . MET A 1 89 ? -7.719 -3.178 -17.969 1 73.75 89 MET A O 1
ATOM 737 N N . LYS A 1 90 ? -5.793 -2.488 -18.719 1 76.31 90 LYS A N 1
ATOM 738 C CA . LYS A 1 90 ? -6.172 -2.736 -20.109 1 76.31 90 LYS A CA 1
ATOM 739 C C . LYS A 1 90 ? -6.238 -4.234 -20.406 1 76.31 90 LYS A C 1
ATOM 741 O O . LYS A 1 90 ? -7.137 -4.695 -21.109 1 76.31 90 LYS A O 1
ATOM 746 N N . ASN A 1 91 ? -5.266 -4.855 -19.969 1 68.12 91 ASN A N 1
ATOM 747 C CA . ASN A 1 91 ? -5.234 -6.293 -20.219 1 68.12 91 ASN A CA 1
ATOM 748 C C . ASN A 1 91 ? -6.32 -7.023 -19.438 1 68.12 91 ASN A C 1
ATOM 750 O O . ASN A 1 91 ? -6.758 -8.109 -19.828 1 68.12 91 ASN A O 1
ATOM 754 N N . GLY A 1 92 ? -6.688 -6.609 -18.266 1 57.75 92 GLY A N 1
ATOM 755 C CA . GLY A 1 92 ? -7.781 -7.254 -17.547 1 57.75 92 GLY A CA 1
ATOM 756 C C . GLY A 1 92 ? -9.133 -6.996 -18.188 1 57.75 92 GLY A C 1
ATOM 757 O O . GLY A 1 92 ? -10.094 -7.723 -17.922 1 57.75 92 GLY A O 1
ATOM 758 N N . LYS A 1 93 ? -9.516 -5.938 -18.719 1 54.81 93 LYS A N 1
ATOM 759 C CA . LYS A 1 93 ? -10.773 -5.656 -19.406 1 54.81 93 LYS A CA 1
ATOM 760 C C . LYS A 1 93 ? -10.977 -6.609 -20.594 1 54.81 93 LYS A C 1
ATOM 762 O O . LYS A 1 93 ? -12.109 -6.836 -21.016 1 54.81 93 LYS A O 1
ATOM 767 N N . THR A 1 94 ? -9.969 -7.148 -21.188 1 43.81 94 THR A N 1
ATOM 768 C CA . THR A 1 94 ? -10.258 -7.875 -22.422 1 43.81 94 THR A CA 1
ATOM 769 C C . THR A 1 94 ? -11.086 -9.125 -22.125 1 43.81 94 THR A C 1
ATOM 771 O O . THR A 1 94 ? -11.641 -9.734 -23.047 1 43.81 94 THR A O 1
ATOM 774 N N . GLU A 1 95 ? -10.945 -9.719 -20.984 1 43.78 95 GLU A N 1
ATOM 775 C CA . GLU A 1 95 ? -11.617 -11.016 -21.047 1 43.78 95 GLU A CA 1
ATOM 776 C C . GLU A 1 95 ? -13.133 -10.852 -20.922 1 43.78 95 GLU A C 1
ATOM 778 O O . GLU A 1 95 ? -13.867 -11.844 -20.969 1 43.78 95 GLU A O 1
ATOM 783 N N . GLY A 1 96 ? -13.773 -9.852 -20.516 1 38.88 96 GLY A N 1
ATOM 784 C CA . GLY A 1 96 ? -15.219 -9.969 -20.406 1 38.88 96 GLY A CA 1
ATOM 785 C C . GLY A 1 96 ? -15.914 -10.031 -21.75 1 38.88 96 GLY A C 1
ATOM 786 O O . GLY A 1 96 ? -16.844 -10.82 -21.953 1 38.88 96 GLY A O 1
ATOM 787 N N . THR A 1 97 ? -15.969 -8.961 -22.531 1 40.28 97 THR A N 1
ATOM 788 C CA . THR A 1 97 ? -17.156 -8.641 -23.312 1 40.28 97 THR A CA 1
ATOM 789 C C . THR A 1 97 ? -17.188 -9.445 -24.609 1 40.28 97 THR A C 1
ATOM 791 O O . THR A 1 97 ? -18.188 -9.43 -25.328 1 40.28 97 THR A O 1
ATOM 794 N N . ASP A 1 98 ? -16.031 -9.828 -25.188 1 40.94 98 ASP A N 1
ATOM 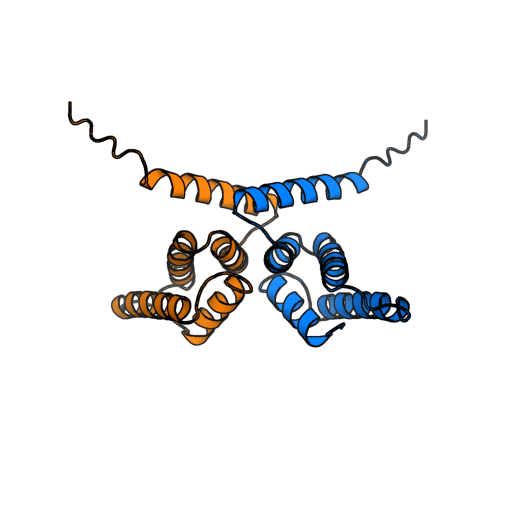795 C CA . ASP A 1 98 ? -16.312 -9.969 -26.609 1 40.94 98 ASP A CA 1
ATOM 796 C C . ASP A 1 98 ? -17.094 -11.25 -26.891 1 40.94 98 ASP A C 1
ATOM 798 O O . ASP A 1 98 ? -16.719 -12.031 -27.781 1 40.94 98 ASP A O 1
ATOM 802 N N . SER A 1 99 ? -17.484 -11.992 -25.828 1 37.19 99 SER A N 1
ATOM 803 C CA . SER A 1 99 ? -18.25 -13.117 -26.359 1 37.19 99 SER A CA 1
ATOM 804 C C . SER A 1 99 ? -19.531 -12.641 -27.031 1 37.19 99 SER A C 1
ATOM 806 O O . SER A 1 99 ? -20.516 -12.359 -26.359 1 37.19 99 SER A O 1
ATOM 808 N N . LYS A 1 100 ? -19.656 -11.633 -27.875 1 42 100 LYS A N 1
ATOM 809 C CA . LYS A 1 100 ? -20.812 -11.422 -28.734 1 42 100 LYS A CA 1
ATOM 810 C C . LYS A 1 100 ? -21.219 -12.711 -29.438 1 42 100 LYS A C 1
ATOM 812 O O . LYS A 1 100 ? -20.406 -13.344 -30.109 1 42 100 LYS A O 1
ATOM 817 N N . ASN A 1 101 ? -22.219 -13.445 -28.844 1 37.5 101 ASN A N 1
ATOM 818 C CA . ASN A 1 101 ? -23.031 -14.523 -29.391 1 37.5 101 ASN A CA 1
ATOM 819 C C . ASN A 1 101 ? -23.453 -14.25 -30.828 1 37.5 101 ASN A C 1
ATOM 821 O O . ASN A 1 101 ? -24.266 -13.359 -31.094 1 37.5 101 ASN A O 1
ATOM 825 N N . ASP A 1 102 ? -22.516 -14.227 -31.734 1 38.22 102 ASP A N 1
ATOM 826 C CA . ASP A 1 102 ? -22.891 -14.273 -33.125 1 38.22 102 ASP A CA 1
ATOM 827 C C . ASP A 1 102 ? -23.891 -15.391 -33.406 1 38.22 102 ASP A C 1
ATOM 829 O O . ASP A 1 102 ? -23.5 -16.547 -33.625 1 38.22 102 ASP A O 1
ATOM 833 N N . GLN A 1 103 ? -24.938 -15.547 -32.594 1 34.34 103 GLN A N 1
ATOM 834 C CA . GLN A 1 103 ? -26 -16.469 -32.969 1 34.34 103 GLN A CA 1
ATOM 835 C C . GLN A 1 103 ? -26.75 -15.961 -34.188 1 34.34 103 GLN A C 1
ATOM 837 O O . GLN A 1 103 ? -27.688 -16.609 -34.656 1 34.34 103 GLN A O 1
ATOM 842 N N . ASN A 1 104 ? -26.219 -15.094 -35.156 1 30.08 104 ASN A N 1
ATOM 843 C CA . ASN A 1 104 ? -27.094 -15.234 -36.312 1 30.08 104 ASN A CA 1
ATOM 844 C C . ASN A 1 104 ? -26.812 -16.516 -37.094 1 30.08 104 ASN A C 1
ATOM 846 O O . ASN A 1 104 ? -25.641 -16.875 -37.312 1 30.08 104 ASN A O 1
ATOM 850 N N . MET B 1 1 ? -7.477 11.578 17.891 1 67.5 1 MET B N 1
ATOM 851 C CA . MET B 1 1 ? -6.266 11.789 18.688 1 67.5 1 MET B CA 1
ATOM 852 C C . MET B 1 1 ? -5.035 11.266 17.953 1 67.5 1 MET B C 1
ATOM 854 O O . MET B 1 1 ? -5.129 10.297 17.188 1 67.5 1 MET B O 1
ATOM 858 N N . PHE B 1 2 ? -4.02 12.094 18.062 1 84.69 2 PHE B N 1
ATOM 859 C CA . PHE B 1 2 ? -2.732 11.75 17.469 1 84.69 2 PHE B CA 1
ATOM 860 C C . PHE B 1 2 ? -2.172 10.469 18.094 1 84.69 2 PHE B C 1
ATOM 862 O O . PHE B 1 2 ? -2.088 10.359 19.312 1 84.69 2 PHE B O 1
ATOM 869 N N . ASP B 1 3 ? -2.025 9.445 17.312 1 91.25 3 ASP B N 1
ATOM 870 C CA . ASP B 1 3 ? -1.424 8.172 17.703 1 91.25 3 ASP B CA 1
ATOM 871 C C . ASP B 1 3 ? -0.088 7.957 17 1 91.25 3 ASP B C 1
ATOM 873 O O . ASP B 1 3 ? -0.055 7.59 15.828 1 91.25 3 ASP B O 1
ATOM 877 N N . ARG B 1 4 ? 0.908 8.156 17.781 1 94 4 ARG B N 1
ATOM 878 C CA . ARG B 1 4 ? 2.26 8.125 17.234 1 94 4 ARG B CA 1
ATOM 879 C C . ARG B 1 4 ? 2.568 6.758 16.625 1 94 4 ARG B C 1
ATOM 881 O O . ARG B 1 4 ? 3.129 6.672 15.531 1 94 4 ARG B O 1
ATOM 888 N N . ASN B 1 5 ? 2.285 5.703 17.375 1 95.31 5 ASN B N 1
ATOM 889 C CA . ASN B 1 5 ? 2.586 4.352 16.906 1 95.31 5 ASN B CA 1
ATOM 890 C C . ASN B 1 5 ? 1.788 4.004 15.648 1 95.31 5 ASN B C 1
ATOM 892 O O . ASN B 1 5 ? 2.309 3.361 14.734 1 95.31 5 ASN B O 1
ATOM 896 N N . LYS B 1 6 ? 0.555 4.375 15.609 1 92.19 6 LYS B N 1
ATOM 897 C CA . LYS B 1 6 ? -0.267 4.148 14.422 1 92.19 6 LYS B CA 1
ATOM 898 C C . LYS B 1 6 ? 0.332 4.836 13.203 1 92.19 6 LYS B C 1
ATOM 900 O O . LYS B 1 6 ? 0.411 4.238 12.125 1 92.19 6 LYS B O 1
ATOM 905 N N . LEU B 1 7 ? 0.723 6.074 13.469 1 94.62 7 LEU B N 1
ATOM 906 C CA . LEU B 1 7 ? 1.328 6.84 12.391 1 94.62 7 LEU B CA 1
ATOM 907 C C . LEU B 1 7 ? 2.627 6.188 11.922 1 94.62 7 LEU B C 1
ATOM 909 O O . LEU B 1 7 ? 2.848 6.027 10.719 1 94.62 7 LEU B O 1
ATOM 913 N N . ARG B 1 8 ? 3.438 5.809 12.828 1 96.94 8 ARG B N 1
ATOM 914 C CA . ARG B 1 8 ? 4.715 5.18 12.508 1 96.94 8 ARG B CA 1
ATOM 915 C C . ARG B 1 8 ? 4.508 3.879 11.742 1 96.94 8 ARG B C 1
ATOM 917 O O . ARG B 1 8 ? 5.191 3.621 10.75 1 96.94 8 ARG B O 1
ATOM 924 N N . ASN B 1 9 ? 3.609 3.08 12.211 1 95.25 9 ASN B N 1
ATOM 925 C CA . ASN B 1 9 ? 3.338 1.812 11.547 1 95.25 9 ASN B CA 1
ATOM 926 C C . ASN B 1 9 ? 2.861 2.023 10.109 1 95.25 9 ASN B C 1
ATOM 928 O O . ASN B 1 9 ? 3.252 1.282 9.211 1 95.25 9 ASN B O 1
ATOM 932 N N . GLY B 1 10 ? 1.991 3.031 9.93 1 95.38 10 GLY B N 1
ATOM 933 C CA . GLY B 1 10 ? 1.557 3.371 8.578 1 95.38 10 GLY B CA 1
ATOM 934 C C . GLY B 1 10 ? 2.699 3.775 7.668 1 95.38 10 GLY B C 1
ATOM 935 O O . GLY B 1 10 ? 2.742 3.373 6.504 1 95.38 10 GLY B O 1
ATOM 936 N N . LEU B 1 11 ? 3.598 4.492 8.258 1 97.56 11 LEU B N 1
ATOM 937 C CA . LEU B 1 11 ? 4.77 4.941 7.512 1 97.56 11 LEU B CA 1
ATOM 938 C C . LEU B 1 11 ? 5.676 3.768 7.16 1 97.56 11 LEU B C 1
ATOM 940 O O . LEU B 1 11 ? 6.148 3.66 6.027 1 97.56 11 LEU B O 1
ATOM 944 N N . VAL B 1 12 ? 5.887 2.936 8.109 1 96.31 12 VAL B N 1
ATOM 945 C CA . VAL B 1 12 ? 6.738 1.771 7.887 1 96.31 12 VAL B CA 1
ATOM 946 C C . VAL B 1 12 ? 6.164 0.913 6.762 1 96.31 12 VAL B C 1
ATOM 948 O O . VAL B 1 12 ? 6.895 0.479 5.871 1 96.31 12 VAL B O 1
ATOM 951 N N . ARG B 1 13 ? 4.898 0.728 6.738 1 94.94 13 ARG B N 1
ATOM 952 C CA . ARG B 1 13 ? 4.25 -0.064 5.695 1 94.94 13 ARG B CA 1
ATOM 953 C C . ARG B 1 13 ? 4.395 0.602 4.332 1 94.94 13 ARG B C 1
ATOM 955 O O . ARG B 1 13 ? 4.688 -0.065 3.338 1 94.94 13 ARG B O 1
ATOM 962 N N . ALA B 1 14 ? 4.172 1.837 4.289 1 96 14 ALA B N 1
ATOM 963 C CA . ALA B 1 14 ? 4.23 2.576 3.029 1 96 14 ALA B CA 1
ATOM 964 C C . ALA B 1 14 ? 5.648 2.59 2.467 1 96 14 ALA B C 1
ATOM 966 O O . ALA B 1 14 ? 5.84 2.74 1.257 1 96 14 ALA B O 1
ATOM 967 N N . CYS B 1 15 ? 6.629 2.391 3.34 1 96.44 15 CYS B N 1
ATOM 968 C CA . CYS B 1 15 ? 8.016 2.537 2.92 1 96.44 15 CYS B CA 1
ATOM 969 C C . CYS B 1 15 ? 8.688 1.176 2.76 1 96.44 15 CYS B C 1
ATOM 971 O O . CYS B 1 15 ? 9.898 1.093 2.555 1 96.44 15 CYS B O 1
ATOM 973 N N . GLU B 1 16 ? 7.891 0.128 2.895 1 93.69 16 GLU B N 1
ATOM 974 C CA . GLU B 1 16 ? 8.422 -1.223 2.738 1 93.69 16 GLU B CA 1
ATOM 975 C C . GLU B 1 16 ? 9.148 -1.381 1.404 1 93.69 16 GLU B C 1
ATOM 977 O O . GLU B 1 16 ? 8.602 -1.034 0.353 1 93.69 16 GLU B O 1
ATOM 982 N N . LYS B 1 17 ? 10.43 -1.906 1.472 1 91.31 17 LYS B N 1
ATOM 983 C CA . LYS B 1 17 ? 11.273 -2.197 0.316 1 91.31 17 LYS B CA 1
ATOM 984 C C . LYS B 1 17 ? 11.633 -0.922 -0.443 1 91.31 17 LYS B C 1
ATOM 986 O O . LYS B 1 17 ? 11.844 -0.955 -1.656 1 91.31 17 LYS B O 1
ATOM 991 N N . ARG B 1 18 ? 11.508 0.236 0.249 1 95.12 18 ARG B N 1
ATOM 992 C CA . ARG B 1 18 ? 11.961 1.512 -0.294 1 95.12 18 ARG B CA 1
ATOM 993 C C . ARG B 1 18 ? 13.258 1.962 0.375 1 95.12 18 ARG B C 1
ATOM 995 O O . ARG B 1 18 ? 13.656 1.411 1.403 1 95.12 18 ARG B O 1
ATOM 1002 N N . ASN B 1 19 ? 13.938 2.879 -0.335 1 93.69 19 ASN B N 1
ATOM 1003 C CA . ASN B 1 19 ? 15.172 3.414 0.218 1 93.69 19 ASN B CA 1
ATOM 1004 C C . ASN B 1 19 ? 14.906 4.555 1.196 1 93.69 19 ASN B C 1
ATOM 1006 O O . ASN B 1 19 ? 15.344 5.684 0.972 1 93.69 19 ASN B O 1
ATOM 1010 N N . ILE B 1 20 ? 14.203 4.285 2.215 1 96.69 20 ILE B N 1
ATOM 1011 C CA . ILE B 1 20 ? 13.898 5.223 3.289 1 96.69 20 ILE B CA 1
ATOM 1012 C C . ILE B 1 20 ? 14.328 4.629 4.629 1 96.69 20 ILE B C 1
ATOM 1014 O O . ILE B 1 20 ? 13.891 3.535 5 1 96.69 20 ILE B O 1
ATOM 1018 N N . SER B 1 21 ? 15.18 5.297 5.344 1 97.06 21 SER B N 1
ATOM 1019 C CA . SER B 1 21 ? 15.742 4.777 6.586 1 97.06 21 SER B CA 1
ATOM 1020 C C . SER B 1 21 ? 14.766 4.93 7.746 1 97.06 21 SER B C 1
ATOM 1022 O O . SER B 1 21 ? 13.836 5.742 7.68 1 97.06 21 SER B O 1
ATOM 1024 N N . SER B 1 22 ? 15.016 4.156 8.766 1 97.31 22 SER B N 1
ATOM 1025 C CA . SER B 1 22 ? 14.219 4.301 9.977 1 97.31 22 SER B CA 1
ATOM 1026 C C . SER B 1 22 ? 14.344 5.707 10.555 1 97.31 22 SER B C 1
ATOM 1028 O O . SER B 1 22 ? 13.375 6.25 11.094 1 97.31 22 SER B O 1
ATOM 1030 N N . ARG B 1 23 ? 15.516 6.211 10.422 1 97.88 23 ARG B N 1
ATOM 1031 C CA . ARG B 1 23 ? 15.734 7.566 10.906 1 97.88 23 ARG B CA 1
ATOM 1032 C C . ARG B 1 23 ? 14.852 8.562 10.172 1 97.88 23 ARG B C 1
ATOM 1034 O O . ARG B 1 23 ? 14.25 9.445 10.789 1 97.88 23 ARG B O 1
ATOM 1041 N N . GLN B 1 24 ? 14.742 8.469 8.875 1 98.12 24 GLN B N 1
ATOM 1042 C CA . GLN B 1 24 ? 13.891 9.344 8.086 1 98.12 24 GLN B CA 1
ATOM 1043 C C . GLN B 1 24 ? 12.43 9.203 8.477 1 98.12 24 GLN B C 1
ATOM 1045 O O . GLN B 1 24 ? 11.703 10.195 8.562 1 98.12 24 GLN B O 1
ATOM 1050 N N . ILE B 1 25 ? 12.031 7.969 8.75 1 98.5 25 ILE B N 1
ATOM 1051 C CA . ILE B 1 25 ? 10.664 7.711 9.188 1 98.5 25 ILE B CA 1
ATOM 1052 C C . ILE B 1 25 ? 10.414 8.414 10.523 1 98.5 25 ILE B C 1
ATOM 1054 O O . ILE B 1 25 ? 9.398 9.102 10.688 1 98.5 25 ILE B O 1
ATOM 1058 N N . GLU B 1 26 ? 11.383 8.273 11.391 1 98.25 26 GLU B N 1
ATOM 1059 C CA . GLU B 1 26 ? 11.25 8.898 12.703 1 98.25 26 GLU B CA 1
ATOM 1060 C C . GLU B 1 26 ? 11.195 10.422 12.586 1 98.25 26 GLU B C 1
ATOM 1062 O O . GLU B 1 26 ? 10.477 11.086 13.336 1 98.25 26 GLU B O 1
ATOM 1067 N N . GLU B 1 27 ? 11.93 10.922 11.734 1 98.06 27 GLU B N 1
ATOM 1068 C CA . GLU B 1 27 ? 11.93 12.367 11.508 1 98.06 27 GLU B CA 1
ATOM 1069 C C . GLU B 1 27 ? 10.562 12.852 11.039 1 98.06 27 GLU B C 1
ATOM 1071 O O . GLU B 1 27 ? 10.102 13.914 11.461 1 98.06 27 GLU B O 1
ATOM 1076 N N . ILE B 1 28 ? 9.922 12.141 10.141 1 97.94 28 ILE B N 1
ATOM 1077 C CA . ILE B 1 28 ? 8.578 12.492 9.695 1 97.94 28 ILE B CA 1
ATOM 1078 C C . ILE B 1 28 ? 7.613 12.469 1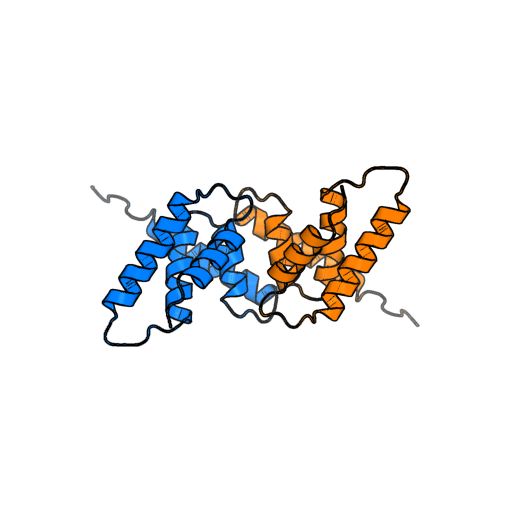0.875 1 97.94 28 ILE B C 1
ATOM 1080 O O . ILE B 1 28 ? 6.844 13.414 11.078 1 97.94 28 ILE B O 1
ATOM 1084 N N . VAL B 1 29 ? 7.695 11.414 11.68 1 97.56 29 VAL B N 1
ATOM 1085 C CA . VAL B 1 29 ? 6.812 11.258 12.836 1 97.56 29 VAL B CA 1
ATOM 1086 C C . VAL B 1 29 ? 6.996 12.43 13.797 1 97.56 29 VAL B C 1
ATOM 1088 O O . VAL B 1 29 ? 6.016 13.008 14.266 1 97.56 29 VAL B O 1
ATOM 1091 N N . ASN B 1 30 ? 8.242 12.773 14.039 1 96.94 30 ASN B N 1
ATOM 1092 C CA . ASN B 1 30 ? 8.555 13.891 14.93 1 96.94 30 ASN B CA 1
ATOM 1093 C C . ASN B 1 30 ? 7.996 15.203 14.398 1 96.94 30 ASN B C 1
ATOM 1095 O O . ASN B 1 30 ? 7.438 16 15.156 1 96.94 30 ASN B O 1
ATOM 1099 N N . SER B 1 31 ? 8.195 15.406 13.18 1 95.5 31 SER B N 1
ATOM 1100 C CA . SER B 1 31 ? 7.723 16.641 12.547 1 95.5 31 SER B CA 1
ATOM 1101 C C . SER B 1 31 ? 6.207 16.766 12.648 1 95.5 31 SER B C 1
ATOM 1103 O O . SER B 1 31 ? 5.691 17.828 13.008 1 95.5 31 SER B O 1
ATOM 1105 N N . VAL B 1 32 ? 5.52 15.711 12.336 1 94.19 32 VAL B N 1
ATOM 1106 C CA . VAL B 1 32 ? 4.062 15.719 12.383 1 94.19 32 VAL B CA 1
ATOM 1107 C C . VAL B 1 32 ? 3.594 15.906 13.828 1 94.19 32 VAL B C 1
ATOM 1109 O O . VAL B 1 32 ? 2.666 16.672 14.086 1 94.19 32 VAL B O 1
ATOM 1112 N N . GLU B 1 33 ? 4.238 15.188 14.727 1 93.06 33 GLU B N 1
ATOM 1113 C CA . GLU B 1 33 ? 3.895 15.32 16.141 1 93.06 33 GLU B CA 1
ATOM 1114 C C . GLU B 1 33 ? 4.047 16.766 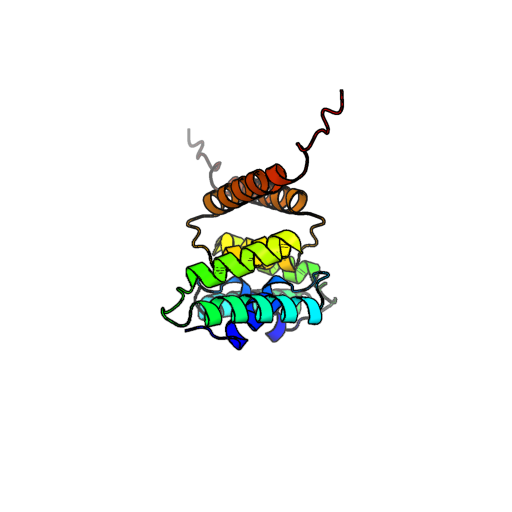16.609 1 93.06 33 GLU B C 1
ATOM 1116 O O . GLU B 1 33 ? 3.191 17.281 17.344 1 93.06 33 GLU B O 1
ATOM 1121 N N . ARG B 1 34 ? 5.109 17.391 16.266 1 91.94 34 ARG B N 1
ATOM 1122 C CA . ARG B 1 34 ? 5.348 18.781 16.625 1 91.94 34 ARG B CA 1
ATOM 1123 C C . ARG B 1 34 ? 4.238 19.688 16.094 1 91.94 34 ARG B C 1
ATOM 1125 O O . ARG B 1 34 ? 3.754 20.578 16.797 1 91.94 34 ARG B O 1
ATOM 1132 N N . THR B 1 35 ? 3.879 19.484 14.852 1 89.44 35 THR B N 1
ATOM 1133 C CA . THR B 1 35 ? 2.826 20.266 14.227 1 89.44 35 THR B CA 1
ATOM 1134 C C . THR B 1 35 ? 1.503 20.094 14.969 1 89.44 35 THR B C 1
ATOM 1136 O O . THR B 1 35 ? 0.807 21.078 15.242 1 89.44 35 THR B O 1
ATOM 1139 N N . VAL B 1 36 ? 1.117 18.859 15.391 1 88.31 36 VAL B N 1
ATOM 1140 C CA . VAL B 1 36 ? -0.132 18.531 16.078 1 88.31 36 VAL B CA 1
ATOM 1141 C C . VAL B 1 36 ? -0.132 19.156 17.469 1 88.31 36 VAL B C 1
ATOM 1143 O O . VAL B 1 36 ? -1.156 19.672 17.922 1 88.31 36 VAL B O 1
ATOM 1146 N N . ARG B 1 37 ? 0.97 19.109 18.125 1 87.31 37 ARG B N 1
ATOM 1147 C CA . ARG B 1 37 ? 1.082 19.641 19.469 1 87.31 37 ARG B CA 1
ATOM 1148 C C . ARG B 1 37 ? 0.974 21.156 19.484 1 87.31 37 ARG B C 1
ATOM 1150 O O . ARG B 1 37 ? 0.422 21.75 20.406 1 87.31 37 ARG B O 1
ATOM 1157 N N . ASN B 1 38 ? 1.546 21.703 18.484 1 85.5 38 ASN B N 1
ATOM 1158 C CA . ASN B 1 38 ? 1.492 23.156 18.391 1 85.5 38 ASN B CA 1
ATOM 1159 C C . ASN B 1 38 ? 0.071 23.656 18.125 1 85.5 38 ASN B C 1
ATOM 1161 O O . ASN B 1 38 ? -0.271 24.781 18.469 1 85.5 38 ASN B O 1
ATOM 1165 N N . GLU B 1 39 ? -0.656 22.719 17.531 1 75.62 39 GLU B N 1
ATOM 1166 C CA . GLU B 1 39 ? -2.059 23.047 17.297 1 75.62 39 GLU B CA 1
ATOM 1167 C C . GLU B 1 39 ? -2.889 22.828 18.562 1 75.62 39 GLU B C 1
ATOM 1169 O O . GLU B 1 39 ? -4.109 23.016 18.547 1 75.62 39 GLU B O 1
ATOM 1174 N N . LEU B 1 40 ? -2.334 22.625 19.859 1 63.25 40 LEU B N 1
ATOM 1175 C CA . LEU B 1 40 ? -2.795 22.297 21.203 1 63.25 40 LEU B CA 1
ATOM 1176 C C . LEU B 1 40 ? -4.266 22.672 21.375 1 63.25 40 LEU B C 1
ATOM 1178 O O . LEU B 1 40 ? -5.004 21.969 22.078 1 63.25 40 LEU B O 1
ATOM 1182 N N . LYS B 1 41 ? -4.727 23.781 20.859 1 65.38 41 LYS B N 1
ATOM 1183 C CA . LYS B 1 41 ? -6.043 24.219 21.312 1 65.38 41 LYS B CA 1
ATOM 1184 C C . LYS B 1 41 ? -7.156 23.484 20.562 1 65.38 41 LYS B C 1
ATOM 1186 O O . LYS B 1 41 ? -8.312 23.516 20.984 1 65.38 41 LYS B O 1
ATOM 1191 N N . GLN B 1 42 ? -6.805 22.688 19.594 1 70.94 42 GLN B N 1
ATOM 1192 C CA . GLN B 1 42 ? -7.891 22.031 18.875 1 70.94 42 GLN B CA 1
ATOM 1193 C C . GLN B 1 42 ? -7.457 20.656 18.375 1 70.94 42 GLN B C 1
ATOM 1195 O O . GLN B 1 42 ? -6.27 20.422 18.125 1 70.94 42 GLN B O 1
ATOM 1200 N N . GLU B 1 43 ? -8.32 19.656 18.516 1 82.38 43 GLU B N 1
ATOM 1201 C CA . GLU B 1 43 ? -8.117 18.328 17.969 1 82.38 43 GLU B CA 1
ATOM 1202 C C . GLU B 1 43 ? -7.809 18.375 16.469 1 82.38 43 GLU B C 1
ATOM 1204 O O . GLU B 1 43 ? -8.508 19.062 15.711 1 82.38 43 GLU B O 1
ATOM 1209 N N . VAL B 1 44 ? -6.648 18 16.172 1 86.69 44 VAL B N 1
ATOM 1210 C CA . VAL B 1 44 ? -6.273 17.922 14.758 1 86.69 44 VAL B CA 1
ATOM 1211 C C . VAL B 1 44 ? -6.934 16.719 14.109 1 86.69 44 VAL B C 1
ATOM 1213 O O . VAL B 1 44 ? -6.758 15.586 14.562 1 86.69 44 VAL B O 1
ATOM 1216 N N . PRO B 1 45 ? -7.75 16.984 13.062 1 87.31 45 PRO B N 1
ATOM 1217 C CA . PRO B 1 45 ? -8.406 15.867 12.375 1 87.31 45 PRO B CA 1
ATOM 1218 C C . PRO B 1 45 ? -7.406 14.891 11.75 1 87.31 45 PRO B C 1
ATOM 1220 O O . PRO B 1 45 ? -6.32 15.297 11.328 1 87.31 45 PRO B O 1
ATOM 1223 N N . THR B 1 46 ? -7.777 13.594 11.648 1 87.38 46 THR B N 1
ATOM 1224 C CA . THR B 1 46 ? -6.957 12.539 11.062 1 87.38 46 THR B CA 1
ATOM 1225 C C . THR B 1 46 ? -6.586 12.883 9.625 1 87.38 46 THR B C 1
ATOM 1227 O O . THR B 1 46 ? -5.473 12.594 9.18 1 87.38 46 THR B O 1
ATOM 1230 N N . GLU B 1 47 ? -7.531 13.5 8.945 1 87.62 47 GLU B N 1
ATOM 1231 C CA . GLU B 1 47 ? -7.305 13.867 7.551 1 87.62 47 GLU B CA 1
ATOM 1232 C C . GLU B 1 47 ? -6.133 14.836 7.418 1 87.62 47 GLU B C 1
ATOM 1234 O O . GLU B 1 47 ? -5.348 14.742 6.473 1 87.62 47 GLU B O 1
ATOM 1239 N N . VAL B 1 48 ? -6.07 15.758 8.336 1 88 48 VAL B N 1
ATOM 1240 C CA . VAL B 1 48 ? -4.988 16.734 8.312 1 88 48 VAL B CA 1
ATOM 1241 C C . VAL B 1 48 ? -3.654 16.047 8.57 1 88 48 VAL B C 1
ATOM 1243 O O . VAL B 1 48 ? -2.662 16.312 7.895 1 88 48 VAL B O 1
ATOM 1246 N N . ILE B 1 49 ? -3.645 15.117 9.539 1 91.31 49 ILE B N 1
ATOM 1247 C CA . ILE B 1 49 ? -2.445 14.352 9.859 1 91.31 49 ILE B CA 1
ATOM 1248 C C . ILE B 1 49 ? -1.992 13.57 8.625 1 91.31 49 ILE B C 1
ATOM 1250 O O . ILE B 1 49 ? -0.812 13.586 8.273 1 91.31 49 ILE B O 1
ATOM 1254 N N . GLY B 1 50 ? -2.961 12.867 8 1 92.31 50 GLY B N 1
ATOM 1255 C CA . GLY B 1 50 ? -2.662 12.148 6.773 1 92.31 50 GLY B CA 1
ATOM 1256 C C . GLY B 1 50 ? -2.029 13.031 5.707 1 92.31 50 GLY B C 1
ATOM 1257 O O . GLY B 1 50 ? -1.062 12.625 5.059 1 92.31 50 GLY B O 1
ATOM 1258 N N . ASN B 1 51 ? -2.562 14.227 5.559 1 91.5 51 ASN B N 1
ATOM 1259 C CA . ASN B 1 51 ? -2.059 15.148 4.551 1 91.5 51 ASN B CA 1
ATOM 1260 C C . ASN B 1 51 ? -0.622 15.57 4.84 1 91.5 51 ASN B C 1
ATOM 1262 O O . ASN B 1 51 ? 0.193 15.695 3.924 1 91.5 51 ASN B O 1
ATOM 1266 N N . LEU B 1 52 ? -0.37 15.82 6.078 1 92.88 52 LEU B N 1
ATOM 1267 C CA . LEU B 1 52 ? 0.982 16.203 6.469 1 92.88 52 LEU B CA 1
ATOM 1268 C C . LEU B 1 52 ? 1.98 15.102 6.117 1 92.88 52 LEU B C 1
ATOM 1270 O O . LEU B 1 52 ? 3.053 15.383 5.578 1 92.88 52 LEU B O 1
ATOM 1274 N N . ILE B 1 53 ? 1.594 13.891 6.398 1 95.38 53 ILE B N 1
ATOM 1275 C CA . ILE B 1 53 ? 2.453 12.75 6.125 1 95.38 53 ILE B CA 1
ATOM 1276 C C . ILE B 1 53 ? 2.662 12.609 4.621 1 95.38 53 ILE B C 1
ATOM 1278 O O . ILE B 1 53 ? 3.785 12.383 4.16 1 95.38 53 ILE B O 1
ATOM 1282 N N . MET B 1 54 ? 1.576 12.711 3.934 1 93.69 54 MET B N 1
ATOM 1283 C CA . MET B 1 54 ? 1.651 12.57 2.482 1 93.69 54 MET B CA 1
ATOM 1284 C C . MET B 1 54 ? 2.592 13.609 1.883 1 93.69 54 MET B C 1
ATOM 1286 O O . MET B 1 54 ? 3.365 13.305 0.975 1 93.69 54 MET B O 1
ATOM 1290 N N . GLU B 1 55 ? 2.578 14.773 2.365 1 92.25 55 GLU B N 1
ATOM 1291 C CA . GLU B 1 55 ? 3.465 15.828 1.884 1 92.25 55 GLU B CA 1
ATOM 1292 C C . GLU B 1 55 ? 4.926 15.469 2.129 1 92.25 55 GLU B C 1
ATOM 1294 O O . GLU B 1 55 ? 5.781 15.695 1.268 1 92.25 55 GLU B O 1
ATOM 1299 N N . GLU B 1 56 ? 5.172 14.969 3.285 1 95.19 56 GLU B N 1
ATOM 1300 C CA . GLU B 1 56 ? 6.535 14.562 3.609 1 95.19 56 GLU B CA 1
ATOM 1301 C C . GLU B 1 56 ? 6.992 13.406 2.717 1 95.19 56 GLU B C 1
ATOM 1303 O O . GLU B 1 56 ? 8.117 13.414 2.217 1 95.19 56 GLU B O 1
ATOM 1308 N N . LEU B 1 57 ? 6.141 12.43 2.482 1 95.5 57 LEU B N 1
ATOM 1309 C CA . LEU B 1 57 ? 6.48 11.266 1.671 1 95.5 57 LEU B CA 1
ATOM 1310 C C . LEU B 1 57 ? 6.668 11.656 0.209 1 95.5 57 LEU B C 1
ATOM 1312 O O . LEU B 1 57 ? 7.496 11.07 -0.493 1 95.5 57 LEU B O 1
ATOM 1316 N N . ARG B 1 58 ? 5.844 12.57 -0.223 1 91.75 58 ARG B N 1
ATOM 1317 C CA . ARG B 1 58 ? 5.938 13.016 -1.608 1 91.75 58 ARG B CA 1
ATOM 1318 C C . ARG B 1 58 ? 7.352 13.469 -1.94 1 91.75 58 ARG B C 1
ATOM 1320 O O . ARG B 1 58 ? 7.855 13.203 -3.033 1 91.75 58 ARG B O 1
ATOM 1327 N N . LYS B 1 59 ? 7.98 14.141 -1.01 1 91.5 59 LYS B N 1
ATOM 1328 C CA . LYS B 1 59 ? 9.336 14.664 -1.182 1 91.5 59 LYS B CA 1
ATOM 1329 C C . LYS B 1 59 ? 10.367 13.547 -1.109 1 91.5 59 LYS B C 1
ATOM 1331 O O . LYS B 1 59 ? 11.43 13.633 -1.736 1 91.5 59 LYS B O 1
ATOM 1336 N N . LEU B 1 60 ? 10.062 12.531 -0.427 1 94.12 60 LEU B N 1
ATOM 1337 C CA . LEU B 1 60 ? 11.047 11.5 -0.139 1 94.12 60 LEU B CA 1
ATOM 1338 C C . LEU B 1 60 ? 10.961 10.367 -1.158 1 94.12 60 LEU B C 1
ATOM 1340 O O . LEU B 1 60 ? 11.984 9.867 -1.624 1 94.12 60 LEU B O 1
ATOM 1344 N N . ASP B 1 61 ? 9.773 9.961 -1.442 1 94.44 61 ASP B N 1
ATOM 1345 C CA . ASP B 1 61 ? 9.562 8.789 -2.283 1 94.44 61 ASP B CA 1
ATOM 1346 C C . ASP B 1 61 ? 8.133 8.758 -2.826 1 94.44 61 ASP B C 1
ATOM 1348 O O . ASP B 1 61 ? 7.18 8.57 -2.068 1 94.44 61 ASP B O 1
ATOM 1352 N N . GLN B 1 62 ? 8.016 8.766 -4.117 1 91.81 62 GLN B N 1
ATOM 1353 C CA . GLN B 1 62 ? 6.703 8.875 -4.742 1 91.81 62 GLN B CA 1
ATOM 1354 C C . GLN B 1 62 ? 5.918 7.578 -4.602 1 91.81 62 GLN B C 1
ATOM 1356 O O . GLN B 1 62 ? 4.691 7.598 -4.477 1 91.81 62 GLN B O 1
ATOM 1361 N N . VAL B 1 63 ? 6.574 6.461 -4.621 1 93.06 63 VAL B N 1
ATOM 1362 C CA . VAL B 1 63 ? 5.887 5.184 -4.48 1 93.06 63 VAL B CA 1
ATOM 1363 C C . VAL B 1 63 ? 5.363 5.035 -3.053 1 93.06 63 VAL B C 1
ATOM 1365 O O . VAL B 1 63 ? 4.215 4.637 -2.844 1 93.06 63 VAL B O 1
ATOM 1368 N N . ALA B 1 64 ? 6.211 5.41 -2.094 1 95.44 64 ALA B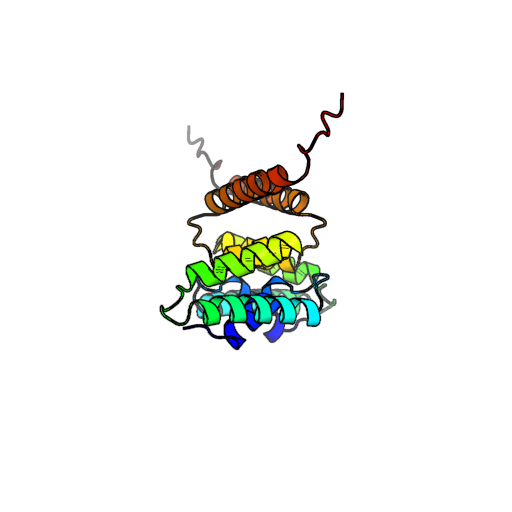 N 1
ATOM 1369 C CA . ALA B 1 64 ? 5.762 5.387 -0.706 1 95.44 64 ALA B CA 1
ATOM 1370 C C . ALA B 1 64 ? 4.574 6.328 -0.5 1 95.44 64 ALA B C 1
ATOM 1372 O O . ALA B 1 64 ? 3.652 6.016 0.255 1 95.44 64 ALA B O 1
ATOM 1373 N N . TYR B 1 65 ? 4.633 7.488 -1.154 1 94.44 65 TYR B N 1
ATOM 1374 C CA . TYR B 1 65 ? 3.516 8.422 -1.121 1 94.44 65 TYR B CA 1
ATOM 1375 C C . TYR B 1 65 ? 2.232 7.754 -1.604 1 94.44 65 TYR B C 1
ATOM 1377 O O . TYR B 1 65 ? 1.191 7.852 -0.949 1 94.44 65 TYR B O 1
ATOM 1385 N N . VAL B 1 66 ? 2.287 7.082 -2.701 1 93.19 66 VAL B N 1
ATOM 1386 C CA . VAL B 1 66 ? 1.115 6.445 -3.295 1 93.19 66 VAL B CA 1
ATOM 1387 C C . VAL B 1 66 ? 0.57 5.379 -2.346 1 93.19 66 VAL B C 1
ATOM 1389 O O . VAL B 1 66 ? -0.642 5.289 -2.137 1 93.19 66 VAL B O 1
ATOM 1392 N N . ARG B 1 67 ? 1.468 4.535 -1.757 1 93.38 67 ARG B N 1
ATOM 1393 C CA . ARG B 1 67 ? 1.055 3.465 -0.856 1 93.38 67 ARG B CA 1
ATOM 1394 C C . ARG B 1 67 ? 0.334 4.023 0.365 1 93.38 67 ARG B C 1
ATOM 1396 O O . ARG B 1 67 ? -0.665 3.459 0.815 1 93.38 67 ARG B O 1
ATOM 1403 N N . PHE B 1 68 ? 0.865 5.152 0.875 1 95.56 68 PHE B N 1
ATOM 1404 C CA . PHE B 1 68 ? 0.226 5.785 2.023 1 95.56 68 PHE B CA 1
ATOM 1405 C C . PHE B 1 68 ? -1.106 6.41 1.625 1 95.56 68 PHE B C 1
ATOM 1407 O O . PHE B 1 68 ? -2.119 6.207 2.297 1 95.56 68 PHE B O 1
ATOM 1414 N N . ALA B 1 69 ? -1.162 7.086 0.566 1 93.19 69 ALA B N 1
ATOM 1415 C CA . ALA B 1 69 ? -2.35 7.793 0.097 1 93.19 69 ALA B CA 1
ATOM 1416 C C . ALA B 1 69 ? -3.488 6.82 -0.201 1 93.19 69 ALA B C 1
ATOM 1418 O O . ALA B 1 69 ? -4.656 7.125 0.055 1 93.19 69 ALA B O 1
ATOM 1419 N N . SER B 1 70 ? -3.102 5.672 -0.702 1 92.12 70 SER B N 1
ATOM 1420 C CA . SER B 1 70 ? -4.105 4.703 -1.123 1 92.12 70 SER B CA 1
ATOM 1421 C C . SER B 1 70 ? -4.859 4.129 0.074 1 92.12 70 SER B C 1
ATOM 1423 O O . SER B 1 70 ? -5.926 3.537 -0.083 1 92.12 70 SER B O 1
ATOM 1425 N N . VAL B 1 71 ? -4.293 4.281 1.299 1 91.12 71 VAL B N 1
ATOM 1426 C CA . VAL B 1 71 ? -4.941 3.828 2.523 1 91.12 71 VAL B CA 1
ATOM 1427 C C . VAL B 1 71 ? -5.762 4.965 3.127 1 91.12 71 VAL B C 1
ATOM 1429 O O . VAL B 1 71 ? -6.848 4.738 3.664 1 91.12 71 VAL B O 1
ATOM 1432 N N . TYR B 1 72 ? -5.246 6.199 2.984 1 86.44 72 TYR B N 1
ATOM 1433 C CA . TYR B 1 72 ? -5.832 7.312 3.723 1 86.44 72 TYR B CA 1
ATOM 1434 C C . TYR B 1 72 ? -6.871 8.039 2.879 1 86.44 72 TYR B C 1
ATOM 1436 O O . TYR B 1 72 ? -7.801 8.648 3.416 1 86.44 72 TYR B O 1
ATOM 1444 N N . ARG B 1 73 ? -6.695 7.965 1.659 1 86.62 73 ARG B N 1
ATOM 1445 C CA . ARG B 1 73 ? -7.664 8.594 0.768 1 86.62 73 ARG B CA 1
ATOM 1446 C C . ARG B 1 73 ? -8.719 7.59 0.31 1 86.62 73 ARG B C 1
ATOM 1448 O O . ARG B 1 73 ? -8.414 6.414 0.106 1 86.62 73 ARG B O 1
ATOM 1455 N N . GLU B 1 74 ? -9.844 8.047 0.279 1 82.75 74 GLU B N 1
ATOM 1456 C CA . GLU B 1 74 ? -10.922 7.191 -0.208 1 82.75 74 GLU B CA 1
ATOM 1457 C C . GLU B 1 74 ? -11.062 7.293 -1.724 1 82.75 74 GLU B C 1
ATOM 1459 O O . GLU B 1 74 ? -11.266 8.383 -2.26 1 82.75 74 GLU B O 1
ATOM 1464 N N . PHE B 1 75 ? -10.727 6.168 -2.348 1 83.56 75 PHE B N 1
ATOM 1465 C CA . PHE B 1 75 ? -10.938 6.102 -3.787 1 83.56 75 PHE B CA 1
ATOM 1466 C C . PHE B 1 75 ? -12.078 5.148 -4.121 1 83.56 75 PHE B C 1
ATOM 1468 O O . PHE B 1 75 ? -12.203 4.082 -3.516 1 83.56 75 PHE B O 1
ATOM 1475 N N . LYS B 1 76 ? -12.945 5.617 -5.016 1 80.5 76 LYS B N 1
ATOM 1476 C CA . LYS B 1 76 ? -14.078 4.793 -5.422 1 80.5 76 LYS B CA 1
ATOM 1477 C C . LYS B 1 76 ? -13.625 3.633 -6.305 1 80.5 76 LYS B C 1
ATOM 1479 O O . LYS B 1 76 ? -14.133 2.516 -6.176 1 80.5 76 LYS B O 1
ATOM 1484 N N . ASP B 1 77 ? -12.789 3.953 -7.301 1 84 77 ASP B N 1
ATOM 1485 C CA . ASP B 1 77 ? -12.273 2.961 -8.234 1 84 77 ASP B CA 1
ATOM 1486 C C . ASP B 1 77 ? -10.867 3.324 -8.703 1 84 77 ASP B C 1
ATOM 1488 O O . ASP B 1 77 ? -10.328 4.363 -8.312 1 84 77 ASP B O 1
ATOM 1492 N N . LEU B 1 78 ? -10.289 2.396 -9.391 1 86.5 78 LEU B N 1
ATOM 1493 C CA . LEU B 1 78 ? -8.922 2.562 -9.852 1 86.5 78 LEU B CA 1
ATOM 1494 C C . LEU B 1 78 ? -8.781 3.822 -10.703 1 86.5 78 LEU B C 1
ATOM 1496 O O . LEU B 1 78 ? -7.754 4.508 -10.633 1 86.5 78 LEU B O 1
ATOM 1500 N N . SER B 1 79 ? -9.781 4.082 -11.484 1 86.56 79 SER B N 1
ATOM 1501 C CA . SER B 1 79 ? -9.727 5.254 -12.359 1 86.56 79 SER B CA 1
ATOM 1502 C C . SER B 1 79 ? -9.641 6.543 -11.547 1 86.56 79 SER B C 1
ATOM 1504 O O . SER B 1 79 ? -8.875 7.445 -11.883 1 86.56 79 SER B O 1
ATOM 1506 N N . SER B 1 80 ? -10.469 6.609 -10.586 1 88.56 80 SER B N 1
ATOM 1507 C CA . SER B 1 80 ? -10.422 7.777 -9.719 1 88.56 80 SER B CA 1
ATOM 1508 C C . SER B 1 80 ? -9.086 7.879 -8.992 1 88.56 80 SER B C 1
ATOM 1510 O O . SER B 1 80 ? -8.57 8.977 -8.781 1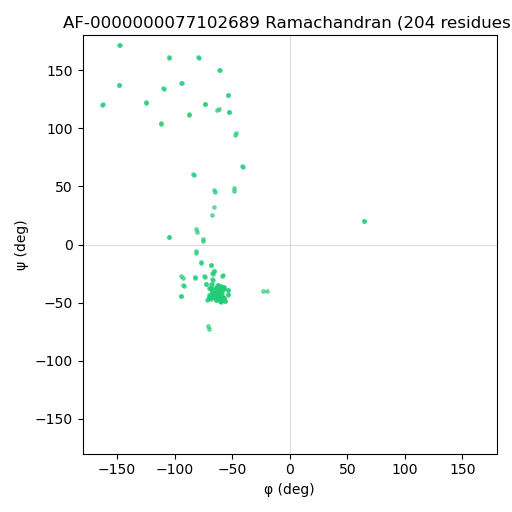 88.56 80 SER B O 1
ATOM 1512 N N . PHE B 1 81 ? -8.555 6.766 -8.672 1 89 81 PHE B N 1
ATOM 1513 C CA . PHE B 1 81 ? -7.242 6.711 -8.039 1 89 81 PHE B CA 1
ATOM 1514 C C . PHE B 1 81 ? -6.164 7.242 -8.969 1 89 81 PHE B C 1
ATOM 1516 O O . PHE B 1 81 ? -5.359 8.094 -8.578 1 89 81 PHE B O 1
ATOM 1523 N N . MET B 1 82 ? -6.207 6.785 -10.125 1 87.69 82 MET B N 1
ATOM 1524 C 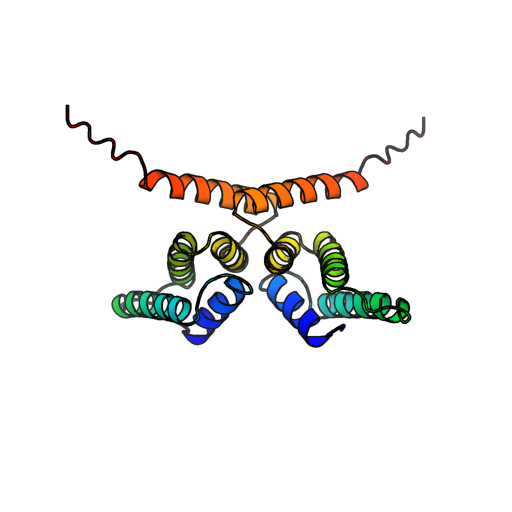CA . MET B 1 82 ? -5.203 7.188 -11.109 1 87.69 82 MET B CA 1
ATOM 1525 C C . MET B 1 82 ? -5.309 8.68 -11.414 1 87.69 82 MET B C 1
ATOM 1527 O O . MET B 1 82 ? -4.289 9.359 -11.562 1 87.69 82 MET B O 1
ATOM 1531 N N . SER B 1 83 ? -6.445 9.117 -11.547 1 88.5 83 SER B N 1
ATOM 1532 C CA . SER B 1 83 ? -6.664 10.539 -11.82 1 88.5 83 SER B CA 1
ATOM 1533 C C . SER B 1 83 ? -6.117 11.406 -10.688 1 88.5 83 SER B C 1
ATOM 1535 O O . SER B 1 83 ? -5.5 12.438 -10.938 1 88.5 83 SER B O 1
ATOM 1537 N N . GLU B 1 84 ? -6.352 10.93 -9.523 1 84.19 84 GLU B N 1
ATOM 1538 C CA . GLU B 1 84 ? -5.848 11.656 -8.359 1 84.19 84 GLU B CA 1
ATOM 1539 C C . GLU B 1 84 ? -4.32 11.688 -8.352 1 84.19 84 GLU B C 1
ATOM 1541 O O . GLU B 1 84 ? -3.719 12.711 -8.031 1 84.19 84 GLU B O 1
ATOM 1546 N N . LEU B 1 85 ? -3.791 10.609 -8.68 1 84.75 85 LEU B N 1
ATOM 1547 C CA . LEU B 1 85 ? -2.334 10.547 -8.719 1 84.75 85 LEU B CA 1
ATOM 1548 C C . LEU B 1 85 ? -1.779 11.469 -9.797 1 84.75 85 LEU B C 1
ATOM 1550 O O . LEU B 1 85 ? -0.748 12.109 -9.602 1 84.75 85 LEU B O 1
ATOM 1554 N N . GLU B 1 86 ? -2.428 11.445 -10.898 1 85.25 86 GLU B N 1
ATOM 1555 C CA . GLU B 1 86 ? -2.006 12.32 -11.992 1 85.25 86 GLU B CA 1
ATOM 1556 C C . GLU B 1 86 ? -2.047 13.781 -11.57 1 85.25 86 GLU B C 1
ATOM 1558 O O . GLU B 1 86 ? -1.133 14.547 -11.883 1 85.25 86 GLU B O 1
ATOM 1563 N N . THR B 1 87 ? -3.074 14.148 -10.969 1 83 87 THR B N 1
ATOM 1564 C CA . THR B 1 87 ? -3.244 15.523 -10.5 1 83 87 THR B CA 1
ATOM 1565 C C . THR B 1 87 ? -2.158 15.883 -9.492 1 83 87 THR B C 1
ATOM 1567 O O . THR B 1 87 ? -1.597 16.984 -9.547 1 83 87 THR B O 1
ATOM 1570 N N . LEU B 1 88 ? -1.857 15.016 -8.672 1 74.5 88 LEU B N 1
ATOM 1571 C CA . LEU B 1 88 ? -0.852 15.219 -7.633 1 74.5 88 LEU B CA 1
ATOM 1572 C C . LEU B 1 88 ? 0.532 15.406 -8.242 1 74.5 88 LEU B C 1
ATOM 1574 O O . LEU B 1 88 ? 1.314 16.234 -7.785 1 74.5 88 LEU B O 1
ATOM 1578 N N . MET B 1 89 ? 0.804 14.555 -9.203 1 73.88 89 MET B N 1
ATOM 1579 C CA . MET B 1 89 ? 2.092 14.633 -9.883 1 73.88 89 MET B CA 1
ATOM 1580 C C . MET B 1 89 ? 2.23 15.953 -10.633 1 73.88 89 MET B C 1
ATOM 1582 O O . MET B 1 89 ? 3.334 16.484 -10.766 1 73.88 89 MET B O 1
ATOM 1586 N N . LYS B 1 90 ? 1.196 16.359 -11.18 1 76.5 90 LYS B N 1
ATOM 1587 C CA . LYS B 1 90 ? 1.211 17.625 -11.93 1 76.5 90 LYS B CA 1
ATOM 1588 C C . LYS B 1 90 ? 1.402 18.812 -11 1 76.5 90 LYS B C 1
ATOM 1590 O O . LYS B 1 90 ? 2.131 19.75 -11.328 1 76.5 90 LYS B O 1
ATOM 1595 N N . ASN B 1 91 ? 0.677 18.781 -10 1 68.06 91 ASN B N 1
ATOM 1596 C CA . ASN B 1 91 ? 0.78 19.891 -9.062 1 68.06 91 ASN B CA 1
ATOM 1597 C C . ASN B 1 91 ? 2.133 19.906 -8.352 1 68.06 91 ASN B C 1
ATOM 1599 O O . ASN B 1 91 ? 2.6 20.953 -7.914 1 68.06 91 ASN B O 1
ATOM 1603 N N . GLY B 1 92 ? 2.752 18.812 -8.062 1 57.66 92 GLY B N 1
ATOM 1604 C CA . GLY B 1 92 ? 4.074 18.812 -7.461 1 57.66 92 GLY B CA 1
ATOM 1605 C C . GLY B 1 92 ? 5.156 19.297 -8.414 1 57.66 92 GLY B C 1
ATOM 1606 O O . GLY B 1 92 ? 6.246 19.672 -7.98 1 57.66 92 GLY B O 1
ATOM 1607 N N . LYS B 1 93 ? 5.227 19.078 -9.625 1 54.84 93 LYS B N 1
ATOM 1608 C CA . LYS B 1 93 ? 6.195 19.562 -10.602 1 54.84 93 LYS B CA 1
ATOM 1609 C C . LYS B 1 93 ? 6.199 21.094 -10.648 1 54.84 93 LYS B C 1
ATOM 1611 O O . LYS B 1 93 ? 7.195 21.703 -11.031 1 54.84 93 LYS B O 1
ATOM 1616 N N . THR B 1 94 ? 5.156 21.781 -10.328 1 43.91 94 THR B N 1
ATOM 1617 C CA . THR B 1 94 ? 5.195 23.219 -10.602 1 43.91 94 THR B CA 1
ATOM 1618 C C . THR B 1 94 ? 6.227 23.906 -9.719 1 43.91 94 THR B C 1
ATOM 1620 O O . THR B 1 94 ? 6.582 25.062 -9.961 1 43.91 94 THR B O 1
ATOM 1623 N N . GLU B 1 95 ? 6.484 23.422 -8.547 1 43.69 95 GLU B N 1
ATOM 1624 C CA . GLU B 1 95 ? 7.285 24.391 -7.797 1 43.69 95 GLU B CA 1
ATOM 1625 C C . GLU B 1 95 ? 8.742 24.375 -8.25 1 43.69 95 GLU B C 1
ATOM 1627 O O . GLU B 1 95 ? 9.562 25.141 -7.742 1 43.69 95 GLU B O 1
ATOM 1632 N N . GLY B 1 96 ? 9.336 23.5 -8.938 1 38.66 96 GLY B N 1
ATOM 1633 C CA . GLY B 1 96 ? 10.758 23.672 -9.18 1 38.66 96 GLY B CA 1
ATOM 1634 C C . GLY B 1 96 ? 11.07 24.812 -10.125 1 38.66 96 GLY B C 1
ATOM 1635 O O . GLY B 1 96 ? 11.992 25.594 -9.883 1 38.66 96 GLY B O 1
ATOM 1636 N N . THR B 1 97 ? 10.82 24.719 -11.422 1 40.75 97 THR B N 1
ATOM 1637 C CA . THR B 1 97 ? 11.719 25.234 -12.453 1 40.75 97 THR B CA 1
ATOM 1638 C C . THR B 1 97 ? 11.516 26.719 -12.664 1 40.75 97 THR B C 1
ATOM 1640 O O . THR B 1 97 ? 12.266 27.359 -13.414 1 40.75 97 THR B O 1
ATOM 1643 N N . ASP B 1 98 ? 10.32 27.297 -12.414 1 41.19 98 ASP B N 1
ATOM 1644 C CA . ASP B 1 98 ? 10.242 28.484 -13.25 1 41.19 98 ASP B CA 1
ATOM 1645 C C . ASP B 1 98 ? 11.117 29.609 -12.688 1 41.19 98 ASP B C 1
ATOM 1647 O O . ASP B 1 98 ? 10.758 30.781 -12.766 1 41.19 98 ASP B O 1
ATOM 1651 N N . SER B 1 99 ? 11.859 29.344 -11.578 1 37.56 99 SER B N 1
ATOM 1652 C CA . SER B 1 99 ? 12.617 30.562 -11.289 1 37.56 99 SER B CA 1
ATOM 1653 C C . SER B 1 99 ? 13.625 30.859 -12.398 1 37.56 99 SER B C 1
ATOM 1655 O O . SER B 1 99 ? 14.695 30.25 -12.453 1 37.56 99 SER B O 1
ATOM 1657 N N . LYS B 1 100 ? 13.398 30.844 -13.695 1 42.16 100 LYS B N 1
ATOM 1658 C CA . LYS B 1 100 ? 14.273 31.453 -14.695 1 42.16 100 LYS B CA 1
ATOM 1659 C C . LYS B 1 100 ? 14.664 32.875 -14.289 1 42.16 100 LYS B C 1
ATOM 1661 O O . LYS B 1 100 ? 13.805 33.719 -14.023 1 42.16 100 LYS B O 1
ATOM 1666 N N . ASN B 1 101 ? 15.852 32.969 -13.609 1 37.25 101 ASN B N 1
ATOM 1667 C CA . ASN B 1 101 ? 16.641 34.188 -13.391 1 37.25 101 ASN B CA 1
ATOM 1668 C C . ASN B 1 101 ? 16.688 35.062 -14.641 1 37.25 101 ASN B C 1
ATOM 1670 O O . ASN B 1 101 ? 17.297 34.688 -15.641 1 37.25 101 ASN B O 1
ATOM 1674 N N . ASP B 1 102 ? 15.57 35.625 -15.031 1 38.03 102 ASP B N 1
ATOM 1675 C CA . ASP B 1 102 ? 15.609 36.719 -16 1 38.03 102 ASP B CA 1
ATOM 1676 C C . ASP B 1 102 ? 16.641 37.75 -15.594 1 38.03 102 ASP B C 1
ATOM 1678 O O . ASP B 1 102 ? 16.344 38.656 -14.797 1 38.03 102 ASP B O 1
ATOM 1682 N N . GLN B 1 103 ? 17.875 37.312 -15.266 1 34.81 103 GLN B N 1
ATOM 1683 C CA . GLN B 1 103 ? 18.938 38.312 -15.133 1 34.81 103 GLN B CA 1
ATOM 1684 C C . GLN B 1 103 ? 19.25 38.969 -16.484 1 34.81 103 GLN B C 1
ATOM 1686 O O . GLN B 1 103 ? 20.172 39.781 -16.578 1 34.81 103 GLN B O 1
ATOM 1691 N N . ASN B 1 104 ? 18.281 39.188 -17.484 1 30.42 104 ASN B N 1
ATOM 1692 C CA . ASN B 1 104 ? 18.828 40.219 -18.359 1 30.42 104 ASN B CA 1
ATOM 1693 C C . ASN B 1 104 ? 18.781 41.594 -17.734 1 30.42 104 ASN B C 1
ATOM 1695 O O . ASN B 1 104 ? 17.766 41.969 -17.125 1 30.42 104 ASN B O 1
#

Solvent-accessible surface area (backbone atoms only — not comparable to full-atom values): 12257 Å² total; per-residue (Å²): 123,92,49,67,66,61,51,47,52,51,49,53,62,26,36,53,95,48,98,63,53,70,66,59,53,48,50,52,52,49,52,52,49,51,56,51,56,72,44,66,89,47,89,64,54,67,67,58,54,51,50,54,50,41,55,56,28,50,74,73,34,55,62,32,20,49,45,41,44,66,60,74,43,89,60,93,46,56,66,56,43,51,51,51,50,50,52,50,55,54,62,61,58,60,73,67,67,77,72,68,78,76,73,121,122,92,48,68,66,63,52,49,52,50,49,52,63,26,35,51,96,46,101,62,52,71,65,58,52,48,50,52,52,51,52,51,50,52,56,52,55,73,42,64,90,46,89,64,54,68,68,58,55,50,50,54,52,41,57,55,29,51,75,74,35,54,61,32,21,50,46,41,43,65,60,74,43,89,60,91,44,57,66,57,43,50,51,50,49,50,51,51,55,54,62,62,58,63,73,67,67,77,74,67,78,75,75,120

Nearest PDB structures (foldseek):
  7p3f-assembly1_C  TM=8.964E-01  e=4.465E-05  Streptomyces coelicolor A3(2)
  7p3q-assembly1_A  TM=8.970E-01  e=7.375E-05  Streptomyces coelicolor A3(2)
  2dme-assembly1_A  TM=4.590E-01  e=4.867E+00  Homo sapiens
  8xkt-assembly1_A  TM=3.005E-01  e=1.784E+00  Spodoptera litura
  7p3f-assembly1_C  TM=8.969E-01  e=4.524E-05  Streptomyces coelicolor A3(2)

Foldseek 3Di:
DDDLVVQLVLLCVLQPPHPADSVLSVVLSVVLVVVQVVVVVDHDDPLVSLVSSLVSCVVVDLSSSLSSCPVNPDDPDPVSSVVVSVVVVVVVVPPPDPPPPPVD/DDDLVVQLVLLCVLQPPHPADSVLSVVLSVVLVVVQVVVVVDHDDPLVSLVSSLVSCVVVDLSSSLSSCPVNPDDPDPVSSVVVSVVVVVVVVPPPDPPPPPPD

Secondary structure (DSSP, 8-state):
---HHHHHHHHHHHTTTSS--HHHHHHHHHHHHHHHHHTTTS---HHHHHHHHHHHHHHH-HHHHHHHHHHHS--SSHHHHHHHHHHHHHHHHTTTTT------/---HHHHHHHHHHHTTTSS--HHHHHHHHHHHHHHHHHTTTS---HHHHHHHHHHHHHHH-HHHHHHHHHHHS--SSHHHHHHHHHHHHHHHHTTTTT------

InterPro domains:
  IPR003796 Ribonucleotide reductase regulator NrdR-like [MF_00440] (1-94)
  IPR003796 Ribonucleotide reductase regulator NrdR-like [PTHR30455] (2-94)
  IPR005144 ATP-cone domain [PF03477] (2-77)
  IPR005144 ATP-cone domain [PS51161] (1-80)

Sequence (208 aa):
MFDRNKLRNGLVRACEKRNISSRQIEEIVNSVERTVRNELKQEVPTEVIGNLIMEELRKLDQVAYVRFASVYREFKDLSSFMSELETLMKNGKTEGTDSKNDQNMFDRNKLRNGLVRACEKRNISSRQIEEIVNSVERTVRNELKQEVPTEVIGNLIMEELRKLDQVAYVRFASVYREFKDLSSFMSELETLMKNGKTEGTDSKNDQN

Organism: NCBI:txid592028

Radius of gyration: 20.27 Å; Cα contacts (8 Å, |Δi|>4): 140; chains: 2; bounding box: 46×71×58 Å

pLDDT: mean 83.69, std 17.7, range [30.08, 98.5]